Protein AF-A0A828P188-F1 (afdb_monomer)

Sequence (360 aa):
MAKVKVKTLIGSVVTVAFFLTVIVAFLFYAFPENVASATGFGPYDGQRILTFCAILVATLFLLGWLTEKAFDLAGKSGLYFQWGQKKAESITPVTNTSPGEDDDEPVFSEDAVSEHLRFRYGRRWQRKVRLLLVMGDPDVVRKAAPGLCHDLWQEGDGYVLIYGGDAQSLPDEIFLSKLKRLRSGQPVDGIIQVMSISALPTDGERDALLRYRQKADHQLGWQAPVWLWLTDNATGARQDAKAAATGVIFGPEGTVKGADEAFSTLALHLQKAGMAQILNEPADFGLLQLSLRLRQELKASLAVLLSGLMQGTAAWRLRGVMFSPELIVAGAVPNTCPDTPAWKAVIDDCDAVSGRNPGF

pLDDT: mean 77.03, std 16.51, range [30.08, 95.5]

Solvent-accessible surface area (backbone atoms only — not comparable to full-atom values): 20180 Å² total; per-residue (Å²): 135,84,81,79,75,78,76,64,63,63,63,57,53,54,49,52,52,50,52,52,52,51,52,52,52,46,48,59,68,76,37,47,68,62,52,22,70,76,69,71,50,70,86,70,56,72,70,54,54,52,52,54,52,51,52,53,51,53,52,53,52,53,51,53,54,51,51,50,56,52,46,56,58,51,51,56,61,56,55,53,52,58,53,54,48,54,57,56,66,70,68,66,90,77,86,85,77,89,88,80,89,75,84,72,71,83,72,87,56,48,63,62,54,50,48,54,41,34,70,75,61,31,93,63,23,82,81,62,42,42,37,31,36,38,26,18,51,66,78,54,35,32,25,76,37,58,59,32,80,70,57,36,35,20,40,46,95,53,33,31,43,32,55,64,47,47,50,85,44,78,67,57,64,68,60,53,53,39,42,38,70,68,30,93,81,63,54,43,47,30,32,37,43,37,42,40,69,92,63,66,74,51,75,69,52,46,52,48,31,35,52,30,47,46,51,39,27,59,75,67,59,38,40,43,37,30,32,39,36,32,36,33,89,86,31,87,35,75,82,51,86,83,48,77,54,48,59,46,77,41,57,100,76,51,41,68,67,57,50,55,54,48,44,55,51,43,24,54,50,28,38,55,53,19,56,59,39,34,76,78,40,73,84,42,48,27,45,35,53,52,18,51,34,41,73,46,70,48,37,56,54,48,51,54,52,46,47,60,44,59,43,74,97,60,39,48,53,52,35,32,43,37,51,41,46,58,48,84,69,85,83,70,63,84,47,45,45,77,86,41,46,52,53,50,55,54,50,59,53,44,76,77,46,80,52,43,68,70,85,126

Radius of gyration: 30.2 Å; Cα contacts (8 Å, |Δi|>4): 459; chains: 1; bounding box: 63×47×95 Å

Structure (mmCIF, N/CA/C/O backbone):
data_AF-A0A828P188-F1
#
_entry.id   AF-A0A828P188-F1
#
loop_
_atom_site.group_PDB
_atom_site.id
_atom_site.type_symbol
_atom_site.label_atom_id
_atom_site.label_alt_id
_atom_site.label_comp_id
_atom_site.label_asym_id
_atom_site.label_entity_id
_atom_site.label_seq_id
_atom_site.pdbx_PDB_ins_code
_atom_site.Cartn_x
_atom_site.Cartn_y
_atom_site.Cartn_z
_atom_site.occupancy
_atom_site.B_iso_or_equiv
_atom_site.auth_seq_id
_atom_site.auth_comp_id
_atom_site.auth_asym_id
_atom_site.auth_atom_id
_atom_site.pdbx_PDB_model_num
ATOM 1 N N . MET A 1 1 ? 43.460 -16.392 -23.182 1.00 35.91 1 MET A N 1
ATOM 2 C CA . MET A 1 1 ? 42.158 -15.787 -23.546 1.00 35.91 1 MET A CA 1
ATOM 3 C C . MET A 1 1 ? 42.024 -15.777 -25.064 1.00 35.91 1 MET A C 1
ATOM 5 O O . MET A 1 1 ? 42.672 -14.971 -25.721 1.00 35.91 1 MET A O 1
ATOM 9 N N . ALA A 1 2 ? 41.264 -16.711 -25.636 1.00 33.88 2 ALA A N 1
ATOM 10 C CA . ALA A 1 2 ? 41.019 -16.744 -27.075 1.00 33.88 2 ALA A CA 1
ATOM 11 C C . ALA A 1 2 ? 39.943 -15.705 -27.425 1.00 33.88 2 ALA A C 1
ATOM 13 O O . ALA A 1 2 ? 38.805 -15.816 -26.976 1.00 33.88 2 ALA A O 1
ATOM 14 N N . LYS A 1 3 ? 40.307 -14.676 -28.202 1.00 33.22 3 LYS A N 1
ATOM 15 C CA . LYS A 1 3 ? 39.347 -13.738 -28.801 1.00 33.22 3 LYS A CA 1
ATOM 16 C C . LYS A 1 3 ? 38.429 -14.529 -29.732 1.00 33.22 3 LYS A C 1
ATOM 18 O O . LYS A 1 3 ? 38.836 -14.892 -30.836 1.00 33.22 3 LYS A O 1
ATOM 23 N N . VAL A 1 4 ? 37.199 -14.787 -29.296 1.00 37.88 4 VAL A N 1
ATOM 24 C CA . VAL A 1 4 ? 36.138 -15.293 -30.169 1.00 37.88 4 VAL A CA 1
ATOM 25 C C . VAL A 1 4 ? 35.856 -14.199 -31.198 1.00 37.88 4 VAL A C 1
ATOM 27 O O . VAL A 1 4 ? 35.226 -13.186 -30.901 1.00 37.88 4 VAL A O 1
ATOM 30 N N . LYS A 1 5 ? 36.393 -14.365 -32.412 1.00 38.78 5 LYS A N 1
ATOM 31 C CA . LYS A 1 5 ? 36.005 -13.562 -33.574 1.00 38.78 5 LYS A CA 1
ATOM 32 C C . LYS A 1 5 ? 34.548 -13.893 -33.872 1.00 38.78 5 LYS A C 1
ATOM 34 O O . LYS A 1 5 ? 34.263 -14.934 -34.460 1.00 38.78 5 LYS A O 1
ATOM 39 N N . VAL A 1 6 ? 33.640 -13.008 -33.473 1.00 46.94 6 VAL A N 1
ATOM 40 C CA . VAL A 1 6 ? 32.266 -13.009 -33.974 1.00 46.94 6 VAL A CA 1
ATOM 41 C C . VAL A 1 6 ? 32.371 -12.799 -35.483 1.00 46.94 6 VAL A C 1
ATOM 43 O O . VAL A 1 6 ? 32.689 -11.706 -35.948 1.00 46.94 6 VAL A O 1
ATOM 46 N N . LYS A 1 7 ? 32.224 -13.881 -36.256 1.00 45.88 7 LYS A N 1
ATOM 47 C CA . LYS A 1 7 ? 32.113 -13.796 -37.712 1.00 45.88 7 LYS A CA 1
ATOM 48 C C . LYS A 1 7 ? 30.839 -13.012 -37.990 1.00 45.88 7 LYS A C 1
ATOM 50 O O . LYS A 1 7 ? 29.742 -13.488 -37.716 1.00 45.88 7 LYS A O 1
ATOM 55 N N . THR A 1 8 ? 31.002 -11.790 -38.471 1.00 53.31 8 THR A N 1
ATOM 56 C CA . THR A 1 8 ? 29.906 -10.903 -38.829 1.00 53.31 8 THR A CA 1
ATOM 57 C C . THR A 1 8 ? 29.079 -11.557 -39.936 1.00 53.31 8 THR A C 1
ATOM 59 O O . THR A 1 8 ? 29.513 -11.684 -41.080 1.00 53.31 8 THR A O 1
ATOM 62 N N . LEU A 1 9 ? 27.861 -11.973 -39.578 1.00 56.75 9 LEU A N 1
ATOM 63 C CA . LEU A 1 9 ? 26.832 -12.515 -40.479 1.00 56.75 9 LEU A CA 1
ATOM 64 C C . LEU A 1 9 ? 26.507 -11.554 -41.644 1.00 56.75 9 LEU A C 1
ATOM 66 O O . LEU A 1 9 ? 26.028 -11.979 -42.692 1.00 56.75 9 LEU A O 1
ATOM 70 N N . ILE A 1 10 ? 26.877 -10.279 -41.484 1.00 56.38 10 ILE A N 1
ATOM 71 C CA . ILE A 1 10 ? 26.826 -9.193 -42.469 1.00 56.38 10 ILE A CA 1
ATOM 72 C C . ILE A 1 10 ? 27.459 -9.602 -43.806 1.00 56.38 10 ILE A C 1
ATOM 74 O O . ILE A 1 10 ? 26.859 -9.388 -44.855 1.00 56.38 10 ILE A O 1
ATOM 78 N N . GLY A 1 11 ? 28.632 -10.247 -43.794 1.00 59.22 11 GLY A N 1
ATOM 79 C CA . GLY A 1 11 ? 29.319 -10.619 -45.037 1.00 59.22 11 GLY A CA 1
ATOM 80 C C . GLY A 1 11 ? 28.553 -11.662 -45.855 1.00 59.22 11 GLY A C 1
ATOM 81 O O . GLY A 1 11 ? 28.520 -11.581 -47.082 1.00 59.22 11 GLY A O 1
ATOM 82 N N . SER A 1 12 ? 27.894 -12.606 -45.173 1.00 64.25 12 SER A N 1
ATOM 83 C CA . SER A 1 12 ? 27.130 -13.687 -45.806 1.00 64.25 12 SER A CA 1
ATOM 84 C C . SER A 1 12 ? 25.780 -13.209 -46.338 1.00 64.25 12 SER A C 1
ATOM 86 O O . SER A 1 12 ? 25.355 -13.640 -47.405 1.00 64.25 12 SER A O 1
ATOM 88 N N . VAL A 1 13 ? 25.100 -12.312 -45.619 1.00 67.19 13 VAL A N 1
ATOM 89 C CA . VAL A 1 13 ? 23.803 -11.769 -46.056 1.00 67.19 13 VAL A CA 1
ATOM 90 C C . VAL A 1 13 ? 23.984 -10.838 -47.256 1.00 67.19 13 VAL A C 1
ATOM 92 O O . VAL A 1 13 ? 23.222 -10.928 -48.216 1.00 67.19 13 VAL A O 1
ATOM 95 N N . VAL A 1 14 ? 25.034 -10.009 -47.256 1.00 67.50 14 VAL A N 1
ATOM 96 C CA . VAL A 1 14 ? 25.346 -9.113 -48.383 1.00 67.50 14 VAL A CA 1
ATOM 97 C C . VAL A 1 14 ? 25.732 -9.900 -49.639 1.00 67.50 14 VAL A C 1
ATOM 99 O O . VAL A 1 14 ? 25.291 -9.548 -50.730 1.00 67.50 14 VAL A O 1
ATOM 102 N N . THR A 1 15 ? 26.491 -10.995 -49.508 1.00 69.62 15 THR A N 1
ATOM 103 C CA . THR A 1 15 ? 26.826 -11.848 -50.664 1.00 69.62 15 THR A CA 1
ATOM 104 C C . THR A 1 15 ? 25.599 -12.558 -51.222 1.00 69.62 15 THR A C 1
ATOM 106 O O . THR A 1 15 ? 25.387 -12.509 -52.430 1.00 69.62 15 THR A O 1
ATOM 109 N N . VAL A 1 16 ? 24.748 -13.156 -50.381 1.00 73.75 16 VAL A N 1
ATOM 110 C CA . VAL A 1 16 ? 23.519 -13.822 -50.854 1.00 73.75 16 VAL A CA 1
ATOM 111 C C . VAL A 1 16 ? 22.569 -12.826 -51.524 1.00 73.75 16 VAL A C 1
ATOM 113 O O . VAL A 1 16 ? 22.058 -13.116 -52.603 1.00 73.75 16 VAL A O 1
ATOM 116 N N . ALA A 1 17 ? 22.384 -11.635 -50.947 1.00 69.44 17 ALA A N 1
ATOM 117 C CA . ALA A 1 17 ? 21.569 -10.581 -51.548 1.00 69.44 17 ALA A CA 1
ATOM 118 C C . ALA A 1 17 ? 22.116 -10.130 -52.912 1.00 69.44 17 ALA A C 1
ATOM 120 O O . ALA A 1 17 ? 21.342 -9.961 -53.851 1.00 69.44 17 ALA A O 1
ATOM 121 N N . PHE A 1 18 ? 23.440 -9.990 -53.044 1.00 75.12 18 PHE A N 1
ATOM 122 C CA . PHE A 1 18 ? 24.095 -9.640 -54.306 1.00 75.12 18 PHE A CA 1
ATOM 123 C C . PHE A 1 18 ? 23.929 -10.729 -55.376 1.00 75.12 18 PHE A C 1
ATOM 125 O O . PHE A 1 18 ? 23.606 -10.431 -56.521 1.00 75.12 18 PHE A O 1
ATOM 132 N N . PHE A 1 19 ? 24.094 -12.005 -55.023 1.00 74.88 19 PHE A N 1
ATOM 133 C CA . PHE A 1 19 ? 23.877 -13.086 -55.986 1.00 74.88 19 PHE A CA 1
ATOM 134 C C . PHE A 1 19 ? 22.408 -13.188 -56.408 1.00 74.88 19 PHE A C 1
ATOM 136 O O . PHE A 1 19 ? 22.129 -13.389 -57.586 1.00 74.88 19 PHE A O 1
ATOM 143 N N . LEU A 1 20 ? 21.464 -12.987 -55.485 1.00 75.38 20 LEU A N 1
ATOM 144 C CA . LEU A 1 20 ? 20.034 -13.035 -55.788 1.00 75.38 20 LEU A CA 1
ATOM 145 C C . LEU A 1 20 ? 19.622 -11.882 -56.718 1.00 75.38 20 LEU A C 1
ATOM 147 O O . LEU A 1 20 ? 18.888 -12.106 -57.678 1.00 75.38 20 LEU A O 1
ATOM 151 N N . THR A 1 21 ? 20.152 -10.671 -56.516 1.00 73.00 21 THR A N 1
ATOM 152 C CA . THR A 1 21 ? 19.882 -9.530 -57.407 1.00 73.00 21 THR A CA 1
ATOM 153 C C . THR A 1 21 ? 20.490 -9.724 -58.794 1.00 73.00 21 THR A C 1
ATOM 155 O O . THR A 1 21 ? 19.826 -9.411 -59.781 1.00 73.00 21 THR A O 1
ATOM 158 N N . VAL A 1 22 ? 21.697 -10.293 -58.890 1.00 75.25 22 VAL A N 1
ATOM 159 C CA . VAL A 1 22 ? 22.339 -10.630 -60.172 1.00 75.25 22 VAL A CA 1
ATOM 160 C C . VAL A 1 22 ? 21.560 -11.717 -60.913 1.00 75.25 22 VAL A C 1
ATOM 162 O O . VAL A 1 22 ? 21.339 -11.582 -62.113 1.00 75.25 22 VAL A O 1
ATOM 165 N N . ILE A 1 23 ? 21.087 -12.756 -60.219 1.00 76.81 23 ILE A N 1
ATOM 166 C CA . ILE A 1 23 ? 20.276 -13.827 -60.820 1.00 76.81 23 ILE A CA 1
ATOM 167 C C . ILE A 1 23 ? 18.946 -13.273 -61.339 1.00 76.81 23 ILE A C 1
ATOM 169 O O . ILE A 1 23 ? 18.557 -13.572 -62.465 1.00 76.81 23 ILE A O 1
ATOM 173 N N . VAL A 1 24 ? 18.266 -12.431 -60.556 1.00 71.81 24 VAL A N 1
ATOM 174 C CA . VAL A 1 24 ? 17.003 -11.805 -60.974 1.00 71.81 24 VAL A CA 1
ATOM 175 C C . VAL A 1 24 ? 17.230 -10.879 -62.171 1.00 71.81 24 VAL A C 1
ATOM 177 O O . VAL A 1 24 ? 16.530 -11.005 -63.172 1.00 71.81 24 VAL A O 1
ATOM 180 N N . ALA A 1 25 ? 18.245 -10.011 -62.131 1.00 68.38 25 ALA A N 1
ATOM 181 C CA . ALA A 1 25 ? 18.588 -9.138 -63.255 1.00 68.38 25 ALA A CA 1
ATOM 182 C C . ALA A 1 25 ? 18.953 -9.933 -64.523 1.00 68.38 25 ALA A C 1
ATOM 184 O O . ALA A 1 25 ? 18.529 -9.574 -65.620 1.00 68.38 25 ALA A O 1
ATOM 185 N N . PHE A 1 26 ? 19.686 -11.040 -64.374 1.00 74.06 26 PHE A N 1
ATOM 186 C CA . PHE A 1 26 ? 20.049 -11.927 -65.477 1.00 74.06 26 PHE A CA 1
ATOM 187 C C . PHE A 1 26 ? 18.827 -12.623 -66.089 1.00 74.06 26 PHE A C 1
ATOM 189 O O . PHE A 1 26 ? 18.719 -12.680 -67.309 1.00 74.06 26 PHE A O 1
ATOM 196 N N . LEU A 1 27 ? 17.877 -13.095 -65.276 1.00 69.38 27 LEU A N 1
ATOM 197 C CA . LEU A 1 27 ? 16.639 -13.711 -65.769 1.00 69.38 27 LEU A CA 1
ATOM 198 C C . LEU A 1 27 ? 15.770 -12.719 -66.554 1.00 69.38 27 LEU A C 1
ATOM 200 O O . LEU A 1 27 ? 15.251 -13.073 -67.612 1.00 69.38 27 LEU A O 1
ATOM 204 N N . PHE A 1 28 ? 15.666 -11.471 -66.084 1.00 66.69 28 PHE A N 1
ATOM 205 C CA . PHE A 1 28 ? 14.946 -10.410 -66.798 1.00 66.69 28 PHE A CA 1
ATOM 206 C C . PHE A 1 28 ? 15.647 -9.968 -68.093 1.00 66.69 28 PHE A C 1
ATOM 208 O O . PHE A 1 28 ? 14.966 -9.566 -69.033 1.00 66.69 28 PHE A O 1
ATOM 215 N N . TYR A 1 29 ? 16.980 -10.054 -68.165 1.00 68.06 29 TYR A N 1
ATOM 216 C CA . TYR A 1 29 ? 17.750 -9.691 -69.360 1.00 68.06 29 TYR A CA 1
ATOM 217 C C . TYR A 1 29 ? 17.814 -10.816 -70.407 1.00 68.06 29 TYR A C 1
ATOM 219 O O . TYR A 1 29 ? 17.673 -10.555 -71.598 1.00 68.06 29 TYR A O 1
ATOM 227 N N . ALA A 1 30 ? 18.021 -12.066 -69.982 1.00 68.12 30 ALA A N 1
ATOM 228 C CA . ALA A 1 30 ? 18.254 -13.199 -70.879 1.00 68.12 30 ALA A CA 1
ATOM 229 C C . ALA A 1 30 ? 16.964 -13.862 -71.398 1.00 68.12 30 ALA A C 1
ATOM 231 O O . ALA A 1 30 ? 16.987 -14.450 -72.477 1.00 68.12 30 ALA A O 1
ATOM 232 N N . PHE A 1 31 ? 15.847 -13.780 -70.659 1.00 64.94 31 PHE A N 1
ATOM 233 C CA . PHE A 1 31 ? 14.592 -14.464 -71.014 1.00 64.94 31 PHE A CA 1
ATOM 234 C C . PHE A 1 31 ? 13.336 -13.591 -70.813 1.00 64.94 31 PHE A C 1
ATOM 236 O O . PHE A 1 31 ? 12.430 -13.977 -70.069 1.00 64.94 31 PHE A O 1
ATOM 243 N N . PRO A 1 32 ? 13.226 -12.430 -71.486 1.00 63.19 32 PRO A N 1
ATOM 244 C CA . PRO A 1 32 ? 12.136 -11.477 -71.255 1.00 63.19 32 PRO A CA 1
ATOM 245 C C . PRO A 1 32 ? 10.734 -12.062 -71.519 1.00 63.19 32 PRO A C 1
ATOM 247 O O . PRO A 1 32 ? 9.798 -11.768 -70.778 1.00 63.19 32 PRO A O 1
ATOM 250 N N . GLU A 1 33 ? 10.581 -12.937 -72.516 1.00 62.81 33 GLU A N 1
ATOM 251 C CA . GLU A 1 33 ? 9.280 -13.520 -72.891 1.00 62.81 33 GLU A CA 1
ATOM 252 C C . GLU A 1 33 ? 8.785 -14.587 -71.896 1.00 62.81 33 GLU A C 1
ATOM 254 O O . GLU A 1 33 ? 7.601 -14.624 -71.552 1.00 62.81 33 GLU A O 1
ATOM 259 N N . ASN A 1 34 ? 9.693 -15.405 -71.349 1.00 62.25 34 ASN A N 1
ATOM 260 C CA . ASN A 1 34 ? 9.342 -16.425 -70.355 1.00 62.25 34 ASN A CA 1
ATOM 261 C C . ASN A 1 34 ? 8.923 -15.791 -69.025 1.00 62.25 34 ASN A C 1
ATOM 263 O O . ASN A 1 34 ? 7.947 -16.227 -68.415 1.00 62.25 34 ASN A O 1
ATOM 267 N N . VAL A 1 35 ? 9.615 -14.734 -68.588 1.00 61.81 35 VAL A N 1
ATOM 268 C CA . VAL A 1 35 ? 9.284 -14.039 -67.334 1.00 61.81 35 VAL A CA 1
ATOM 269 C C . VAL A 1 35 ? 7.956 -13.283 -67.462 1.00 61.81 35 VAL A C 1
ATOM 271 O O . VAL A 1 35 ? 7.149 -13.308 -66.528 1.00 61.81 35 VAL A O 1
ATOM 274 N N . ALA A 1 36 ? 7.679 -12.703 -68.635 1.00 59.00 36 ALA A N 1
ATOM 275 C CA . ALA A 1 36 ? 6.398 -12.067 -68.932 1.00 59.00 36 ALA A CA 1
ATOM 276 C C . ALA A 1 36 ? 5.226 -13.062 -68.908 1.00 59.00 36 ALA A C 1
ATOM 278 O O . ALA A 1 36 ? 4.172 -12.754 -68.350 1.00 59.00 36 ALA A O 1
ATOM 279 N N . SER A 1 37 ? 5.421 -14.279 -69.431 1.00 61.72 37 SER A N 1
ATOM 280 C CA . SER A 1 37 ? 4.391 -15.329 -69.410 1.00 61.72 37 SER A CA 1
ATOM 281 C C . SER A 1 37 ? 4.128 -15.910 -68.012 1.00 61.72 37 SER A C 1
ATOM 283 O O . SER A 1 37 ? 2.986 -16.213 -67.679 1.00 61.72 37 SER A O 1
ATOM 285 N N . ALA A 1 38 ? 5.164 -16.029 -67.173 1.00 60.47 38 ALA A N 1
ATOM 286 C CA . ALA A 1 38 ? 5.060 -16.644 -65.849 1.00 60.47 38 ALA A CA 1
ATOM 287 C C . ALA A 1 38 ? 4.558 -15.680 -64.762 1.00 60.47 38 ALA A C 1
ATOM 289 O O . ALA A 1 38 ? 3.936 -16.115 -63.795 1.00 60.47 38 ALA A O 1
ATOM 290 N N . THR A 1 39 ? 4.838 -14.379 -64.892 1.00 59.78 39 THR A N 1
ATOM 291 C CA . THR A 1 39 ? 4.497 -13.375 -63.866 1.00 59.78 39 THR A CA 1
ATOM 292 C C . THR A 1 39 ? 3.402 -12.398 -64.299 1.00 59.78 39 THR A C 1
ATOM 294 O O . THR A 1 39 ? 2.884 -11.666 -63.461 1.00 59.78 39 THR A O 1
ATOM 297 N N . GLY A 1 40 ? 3.015 -12.392 -65.582 1.00 58.19 40 GLY A N 1
ATOM 298 C CA . GLY A 1 40 ? 1.979 -11.509 -66.132 1.00 58.19 40 GLY A CA 1
ATOM 299 C C . GLY A 1 40 ? 2.422 -10.055 -66.325 1.00 58.19 40 GLY A C 1
ATOM 300 O O . GLY A 1 40 ? 1.616 -9.209 -66.712 1.00 58.19 40 GLY A O 1
ATOM 301 N N . PHE A 1 41 ? 3.694 -9.747 -66.071 1.00 54.62 41 PHE A N 1
ATOM 302 C CA . PHE A 1 41 ? 4.245 -8.407 -66.223 1.00 54.62 41 PHE A CA 1
ATOM 303 C C . PHE A 1 41 ? 4.998 -8.284 -67.555 1.00 54.62 41 PHE A C 1
ATOM 305 O O . PHE A 1 41 ? 5.964 -9.001 -67.800 1.00 54.62 41 PHE A O 1
ATOM 312 N N . GLY A 1 42 ? 4.511 -7.396 -68.430 1.00 57.12 42 GLY A N 1
ATOM 313 C CA . GLY A 1 42 ? 4.977 -7.220 -69.812 1.00 57.12 42 GLY A CA 1
ATOM 314 C C . GLY A 1 42 ? 6.439 -6.761 -69.970 1.00 57.12 42 GLY A C 1
ATOM 315 O O . GLY A 1 42 ? 7.116 -6.490 -68.978 1.00 57.12 42 GLY A O 1
ATOM 316 N N . PRO A 1 43 ? 6.939 -6.662 -71.218 1.00 54.78 43 PRO A N 1
ATOM 317 C CA . PRO A 1 43 ? 8.347 -6.391 -71.501 1.00 54.78 43 PRO A CA 1
ATOM 318 C C . PRO A 1 43 ? 8.776 -5.046 -70.900 1.00 54.78 43 PRO A C 1
ATOM 320 O O . PRO A 1 43 ? 8.256 -3.987 -71.251 1.00 54.78 43 PRO A O 1
ATOM 323 N N . TYR A 1 44 ? 9.705 -5.103 -69.948 1.00 61.84 44 TYR A N 1
ATOM 324 C CA . TYR A 1 44 ? 10.194 -3.936 -69.224 1.00 61.84 44 TYR A CA 1
ATOM 325 C C . TYR A 1 44 ? 11.335 -3.254 -69.983 1.00 61.84 44 TYR A C 1
ATOM 327 O O . TYR A 1 44 ? 12.325 -3.894 -70.329 1.00 61.84 44 TYR A O 1
ATOM 335 N N . ASP A 1 45 ? 11.240 -1.933 -70.157 1.00 66.19 45 ASP A N 1
ATOM 336 C CA . ASP A 1 45 ? 12.375 -1.094 -70.556 1.00 66.19 45 ASP A CA 1
ATOM 337 C C . ASP A 1 45 ? 13.542 -1.255 -69.569 1.00 66.19 45 ASP A C 1
ATOM 339 O O . ASP A 1 45 ? 13.329 -1.333 -68.353 1.00 66.19 45 ASP A O 1
ATOM 343 N N . GLY A 1 46 ? 14.785 -1.226 -70.065 1.00 65.75 46 GLY A N 1
ATOM 344 C CA . GLY A 1 46 ? 15.994 -1.438 -69.251 1.00 65.75 46 GLY A CA 1
ATOM 345 C C . GLY A 1 46 ? 16.087 -0.532 -68.012 1.00 65.75 46 GLY A C 1
ATOM 346 O O . GLY A 1 46 ? 16.586 -0.943 -66.965 1.00 65.75 46 GLY A O 1
ATOM 347 N N . GLN A 1 47 ? 15.512 0.672 -68.079 1.00 70.19 47 GLN A N 1
ATOM 348 C CA . GLN A 1 47 ? 15.438 1.602 -66.950 1.00 70.19 47 GLN A CA 1
ATOM 349 C C . GLN A 1 47 ? 14.506 1.118 -65.823 1.00 70.19 47 GLN A C 1
ATOM 351 O O . GLN A 1 47 ? 14.801 1.334 -64.649 1.00 70.19 47 GLN A O 1
ATOM 356 N N . ARG A 1 48 ? 13.406 0.422 -66.141 1.00 67.81 48 ARG A N 1
ATOM 357 C CA . ARG A 1 48 ? 12.482 -0.120 -65.130 1.00 67.81 48 ARG A CA 1
ATOM 358 C C . ARG A 1 48 ? 13.090 -1.317 -64.403 1.00 67.81 48 ARG A C 1
ATOM 360 O O . ARG A 1 48 ? 12.941 -1.415 -63.186 1.00 67.81 48 ARG A O 1
ATOM 367 N N . ILE A 1 49 ? 13.849 -2.157 -65.107 1.00 71.69 49 ILE A N 1
ATOM 368 C CA . ILE A 1 49 ? 14.590 -3.280 -64.506 1.00 71.69 49 ILE A CA 1
ATOM 369 C C . ILE A 1 49 ? 15.560 -2.757 -63.436 1.00 71.69 49 ILE A C 1
ATOM 371 O O . ILE A 1 49 ? 15.565 -3.253 -62.309 1.00 71.69 49 ILE A O 1
ATOM 375 N N . LEU A 1 50 ? 16.295 -1.679 -63.737 1.00 69.12 50 LEU A N 1
ATOM 376 C CA . LEU A 1 50 ? 17.189 -1.036 -62.769 1.00 69.12 50 LEU A CA 1
ATOM 377 C C . LEU A 1 50 ? 16.447 -0.514 -61.530 1.00 69.12 50 LEU A C 1
ATOM 379 O O . LEU A 1 50 ? 16.934 -0.692 -60.413 1.00 69.12 50 LEU A O 1
ATOM 383 N N . THR A 1 51 ? 15.255 0.075 -61.690 1.00 75.19 51 THR A N 1
ATOM 384 C CA . THR A 1 51 ? 14.464 0.548 -60.538 1.00 75.19 51 THR A CA 1
ATOM 385 C C . THR A 1 51 ? 13.972 -0.593 -59.647 1.00 75.19 51 THR A C 1
ATOM 387 O O . THR A 1 51 ? 14.059 -0.484 -58.424 1.00 75.19 51 THR A O 1
ATOM 390 N N . PHE A 1 52 ? 13.530 -1.715 -60.226 1.00 74.38 52 PHE A N 1
ATOM 391 C CA . PHE A 1 52 ? 13.121 -2.885 -59.446 1.00 74.38 52 PHE A CA 1
ATOM 392 C C . PHE A 1 52 ? 14.301 -3.509 -58.700 1.00 74.38 52 PHE A C 1
ATOM 394 O O . PHE A 1 52 ? 14.175 -3.814 -57.514 1.00 74.38 52 PHE A O 1
ATOM 401 N N . CYS A 1 53 ? 15.466 -3.622 -59.344 1.00 72.62 53 CYS A N 1
ATOM 402 C CA . CYS A 1 53 ? 16.684 -4.081 -58.681 1.00 72.62 53 CYS A CA 1
ATOM 403 C C . CYS A 1 53 ? 17.083 -3.162 -57.516 1.00 72.62 53 CYS A C 1
ATOM 405 O O . CYS A 1 53 ? 17.415 -3.659 -56.441 1.00 72.62 53 CYS A O 1
ATOM 407 N N . ALA A 1 54 ? 16.999 -1.839 -57.682 1.00 76.38 54 ALA A N 1
ATOM 408 C CA . ALA A 1 54 ? 17.318 -0.887 -56.618 1.00 76.38 54 ALA A CA 1
ATOM 409 C C . ALA A 1 54 ? 16.362 -1.002 -55.414 1.00 76.38 54 ALA A C 1
ATOM 411 O O . ALA A 1 54 ? 16.814 -1.014 -54.267 1.00 76.38 54 ALA A O 1
ATOM 412 N N . ILE A 1 55 ? 15.054 -1.151 -55.656 1.00 79.94 55 ILE A N 1
ATOM 413 C CA . ILE A 1 55 ? 14.048 -1.340 -54.595 1.00 79.94 55 ILE A CA 1
ATOM 414 C C . ILE A 1 55 ? 14.257 -2.682 -53.874 1.00 79.94 55 ILE A C 1
ATOM 416 O O . ILE A 1 55 ? 14.160 -2.753 -52.646 1.00 79.94 55 ILE A O 1
ATOM 420 N N . LEU A 1 56 ? 14.591 -3.745 -54.608 1.00 77.56 56 LEU A N 1
ATOM 421 C CA . LEU A 1 56 ? 14.861 -5.064 -54.032 1.00 77.56 56 LEU A CA 1
ATOM 422 C C . LEU A 1 56 ? 16.115 -5.035 -53.140 1.00 77.56 56 LEU A C 1
ATOM 424 O O . LEU A 1 56 ? 16.098 -5.548 -52.024 1.00 77.56 56 LEU A O 1
ATOM 428 N N . VAL A 1 57 ? 17.178 -4.347 -53.567 1.00 77.75 57 VAL A N 1
ATOM 429 C CA . VAL A 1 57 ? 18.373 -4.135 -52.732 1.00 77.75 57 VAL A CA 1
ATOM 430 C C . VAL A 1 57 ? 18.024 -3.345 -51.466 1.00 77.75 57 VAL A C 1
ATOM 432 O O . VAL A 1 57 ? 18.400 -3.756 -50.369 1.00 77.75 57 VAL A O 1
ATOM 435 N N . ALA A 1 58 ? 17.269 -2.249 -51.588 1.00 78.75 58 ALA A N 1
ATOM 436 C CA . ALA A 1 58 ? 16.882 -1.423 -50.443 1.00 78.75 58 ALA A CA 1
ATOM 437 C C . ALA A 1 58 ? 16.022 -2.193 -49.422 1.00 78.75 58 ALA A C 1
ATOM 439 O O . ALA A 1 58 ? 16.239 -2.079 -48.214 1.00 78.75 58 ALA A O 1
ATOM 440 N N . THR A 1 59 ? 15.078 -3.013 -49.892 1.00 80.12 59 THR A N 1
ATOM 441 C CA . THR A 1 59 ? 14.226 -3.843 -49.023 1.00 80.12 59 THR A CA 1
ATOM 442 C C . THR A 1 59 ? 15.015 -4.938 -48.306 1.00 80.12 59 THR A C 1
ATOM 444 O O . THR A 1 59 ? 14.807 -5.136 -47.109 1.00 80.12 59 THR A O 1
ATOM 447 N N . LEU A 1 60 ? 15.972 -5.594 -48.974 1.00 76.62 60 LEU A N 1
ATOM 448 C CA . LEU A 1 60 ? 16.855 -6.576 -48.331 1.00 76.62 60 LEU A CA 1
ATOM 449 C C . LEU A 1 60 ? 17.778 -5.938 -47.283 1.00 76.62 60 LEU A C 1
ATOM 451 O O . LEU A 1 60 ? 17.961 -6.509 -46.208 1.00 76.62 60 LEU A O 1
ATOM 455 N N . PHE A 1 61 ? 18.310 -4.741 -47.552 1.00 78.38 61 PHE A N 1
ATOM 456 C CA . PHE A 1 61 ? 19.093 -3.988 -46.566 1.00 78.38 61 PHE A CA 1
ATOM 457 C C . PHE A 1 61 ? 18.260 -3.613 -45.336 1.00 78.38 61 PHE A C 1
ATOM 459 O O . PHE A 1 61 ? 18.713 -3.810 -44.208 1.00 78.38 61 PHE A O 1
ATOM 466 N N . LEU A 1 62 ? 17.029 -3.127 -45.537 1.00 79.19 62 LEU A N 1
ATOM 467 C CA . LEU A 1 62 ? 16.103 -2.826 -44.441 1.00 79.19 62 LEU A CA 1
ATOM 468 C C . LEU A 1 62 ? 15.774 -4.072 -43.616 1.00 79.19 62 LEU A C 1
ATOM 470 O O . LEU A 1 62 ? 15.769 -3.999 -42.388 1.00 79.19 62 LEU A O 1
ATOM 474 N N . LEU A 1 63 ? 15.536 -5.214 -44.267 1.00 79.69 63 LEU A N 1
ATOM 475 C CA . LEU A 1 63 ? 15.229 -6.468 -43.582 1.00 79.69 63 LEU A CA 1
ATOM 476 C C . LEU A 1 63 ? 16.430 -6.972 -42.768 1.00 79.69 63 LEU A C 1
ATOM 478 O O . LEU A 1 63 ? 16.266 -7.340 -41.606 1.00 79.69 63 LEU A O 1
ATOM 482 N N . GLY A 1 64 ? 17.640 -6.909 -43.335 1.00 75.62 64 GLY A N 1
ATOM 483 C CA . GLY A 1 64 ? 18.884 -7.226 -42.630 1.00 75.62 64 GLY A CA 1
ATOM 484 C C . GLY A 1 64 ? 19.083 -6.347 -41.393 1.00 75.62 64 GLY A C 1
ATOM 485 O O . GLY A 1 64 ? 19.286 -6.862 -40.292 1.00 75.62 64 GLY A O 1
ATOM 486 N N . TRP A 1 65 ? 18.903 -5.033 -41.539 1.00 79.50 65 TRP A N 1
ATOM 487 C CA . TRP A 1 65 ? 18.989 -4.086 -40.426 1.00 79.50 65 TRP A CA 1
ATOM 488 C C . TRP A 1 65 ? 17.949 -4.360 -39.325 1.00 79.50 65 TRP A C 1
ATOM 490 O O . TRP A 1 65 ? 18.258 -4.283 -38.133 1.00 79.50 65 TRP A O 1
ATOM 500 N N . LEU A 1 66 ? 16.724 -4.749 -39.701 1.00 74.81 66 LEU A N 1
ATOM 501 C CA . LEU A 1 66 ? 15.669 -5.115 -38.751 1.00 74.81 66 LEU A CA 1
ATOM 502 C C . LEU A 1 66 ? 16.005 -6.393 -37.974 1.00 74.81 66 LEU A C 1
ATOM 504 O O . LEU A 1 66 ? 15.768 -6.457 -36.766 1.00 74.81 66 LEU A O 1
ATOM 508 N N . THR A 1 67 ? 16.570 -7.399 -38.650 1.00 74.44 67 THR A N 1
ATOM 509 C CA . THR A 1 67 ? 16.993 -8.644 -37.993 1.00 74.44 67 THR A CA 1
ATOM 510 C C . THR A 1 67 ? 18.129 -8.404 -37.002 1.00 74.44 67 THR A C 1
ATOM 512 O O . THR A 1 67 ? 18.061 -8.899 -35.881 1.00 74.44 67 THR A O 1
ATOM 515 N N . GLU A 1 68 ? 19.112 -7.569 -37.345 1.00 68.88 68 GLU A N 1
ATOM 516 C CA . GLU A 1 68 ? 20.208 -7.197 -36.443 1.00 68.88 68 GLU A CA 1
ATOM 517 C C . GLU A 1 68 ? 19.686 -6.470 -35.195 1.00 68.88 68 GLU A C 1
ATOM 519 O O . GLU A 1 68 ? 20.017 -6.844 -34.071 1.00 68.88 68 GLU A O 1
ATOM 524 N N . LYS A 1 69 ? 18.753 -5.520 -35.358 1.00 72.25 69 LYS A N 1
ATOM 525 C CA . LYS A 1 69 ? 18.090 -4.863 -34.219 1.00 72.25 69 LYS A CA 1
ATOM 526 C C . LYS A 1 69 ? 17.281 -5.822 -33.349 1.00 72.25 69 LYS A C 1
ATOM 528 O O . LYS A 1 69 ? 17.209 -5.615 -32.136 1.00 72.25 69 LYS A O 1
ATOM 533 N N . ALA A 1 70 ? 16.664 -6.846 -33.933 1.00 69.12 70 ALA A N 1
ATOM 534 C CA . ALA A 1 70 ? 15.937 -7.863 -33.179 1.00 69.12 70 ALA A CA 1
ATOM 535 C C . ALA A 1 70 ? 16.890 -8.757 -32.365 1.00 69.12 70 ALA A C 1
ATOM 537 O O . ALA A 1 70 ? 16.600 -9.042 -31.201 1.00 69.12 70 ALA A O 1
ATOM 538 N N . PHE A 1 71 ? 18.039 -9.132 -32.938 1.00 67.56 71 PHE A N 1
ATOM 539 C CA . PHE A 1 71 ? 19.066 -9.923 -32.259 1.00 67.56 71 PHE A CA 1
ATOM 540 C C . PHE A 1 71 ? 19.827 -9.135 -31.192 1.00 67.56 71 PHE A C 1
ATOM 542 O O . PHE A 1 71 ? 20.051 -9.685 -30.123 1.00 67.56 71 PHE A O 1
ATOM 549 N N . ASP A 1 72 ? 20.149 -7.857 -31.398 1.00 65.25 72 ASP A N 1
ATOM 550 C CA . ASP A 1 72 ? 20.745 -7.014 -30.349 1.00 65.25 72 ASP A CA 1
ATOM 551 C C . ASP A 1 72 ? 19.803 -6.843 -29.149 1.00 65.25 72 ASP A C 1
ATOM 553 O O . ASP A 1 72 ? 20.240 -6.830 -27.994 1.00 65.25 72 ASP A O 1
ATOM 557 N N . LEU A 1 73 ? 18.491 -6.741 -29.405 1.00 58.91 73 LEU A N 1
ATOM 558 C CA . LEU A 1 73 ? 17.492 -6.700 -28.338 1.00 58.91 73 LEU A CA 1
ATOM 559 C C . LEU A 1 73 ? 17.390 -8.034 -27.586 1.00 58.91 73 LEU A C 1
ATOM 561 O O . LEU A 1 73 ? 17.258 -8.015 -26.366 1.00 58.91 73 LEU A O 1
ATOM 565 N N . ALA A 1 74 ? 17.450 -9.167 -28.289 1.00 55.12 74 ALA A N 1
ATOM 566 C CA . ALA A 1 74 ? 17.372 -10.500 -27.684 1.00 55.12 74 ALA A CA 1
ATOM 567 C C . ALA A 1 74 ? 18.689 -10.930 -27.001 1.00 55.12 74 ALA A C 1
ATOM 569 O O . ALA A 1 74 ? 18.684 -11.605 -25.971 1.00 55.12 74 ALA A O 1
ATOM 570 N N . GLY A 1 75 ? 19.828 -10.507 -27.548 1.00 50.69 75 GLY A N 1
ATOM 571 C CA . GLY A 1 75 ? 21.167 -10.775 -27.031 1.00 50.69 75 GLY A CA 1
ATOM 572 C C . GLY A 1 75 ? 21.453 -10.012 -25.741 1.00 50.69 75 GLY A C 1
ATOM 573 O O . GLY A 1 75 ? 22.037 -10.580 -24.821 1.00 50.69 75 GLY A O 1
ATOM 574 N N . LYS A 1 76 ? 20.959 -8.769 -25.613 1.00 53.47 76 LYS A N 1
ATOM 575 C CA . LYS A 1 76 ? 20.995 -8.046 -24.333 1.00 53.47 76 LYS A CA 1
ATOM 576 C C . LYS A 1 76 ? 20.205 -8.776 -23.245 1.00 53.47 76 LYS A C 1
ATOM 578 O O . LYS A 1 76 ? 20.741 -8.937 -22.160 1.00 53.47 76 LYS A O 1
ATOM 583 N N . SER A 1 77 ? 19.015 -9.309 -23.532 1.00 51.38 77 SER A N 1
ATOM 584 C CA . SER A 1 77 ? 18.233 -10.061 -22.531 1.00 51.38 77 SER A CA 1
ATOM 585 C C . SER A 1 77 ? 18.851 -11.403 -22.112 1.00 51.38 77 SER A C 1
ATOM 587 O O . SER A 1 77 ? 18.603 -11.873 -21.008 1.00 51.38 77 SER A O 1
ATOM 589 N N . GLY A 1 78 ? 19.668 -12.033 -22.964 1.00 50.41 78 GLY A N 1
ATOM 590 C CA . GLY A 1 78 ? 20.318 -13.307 -22.628 1.00 50.41 78 GLY A CA 1
ATOM 591 C C . GLY A 1 78 ? 21.541 -13.166 -21.714 1.00 50.41 78 GLY A C 1
ATOM 592 O O . GLY A 1 78 ? 21.842 -14.077 -20.944 1.00 50.41 78 GLY A O 1
ATOM 593 N N . LEU A 1 79 ? 22.245 -12.029 -21.775 1.00 45.88 79 LEU A N 1
ATOM 594 C CA . LEU A 1 79 ? 23.489 -11.822 -21.025 1.00 45.88 79 LEU A CA 1
ATOM 595 C C . LEU A 1 79 ? 23.247 -11.417 -19.558 1.00 45.88 79 LEU A C 1
ATOM 597 O O . LEU A 1 79 ? 24.015 -11.818 -18.685 1.00 45.88 79 LEU A O 1
ATOM 601 N N . TYR A 1 80 ? 22.171 -10.677 -19.267 1.00 50.00 80 TYR A N 1
ATOM 602 C CA . TYR A 1 80 ? 21.805 -10.297 -17.894 1.00 50.00 80 TYR A CA 1
ATOM 603 C C . TYR A 1 80 ? 21.265 -11.480 -17.081 1.00 50.00 80 TYR A C 1
ATOM 605 O O . TYR A 1 80 ? 21.537 -11.565 -15.885 1.00 50.00 80 TYR A O 1
ATOM 613 N N . PHE A 1 81 ? 20.628 -12.463 -17.728 1.00 47.47 81 PHE A N 1
ATOM 614 C CA . PHE A 1 81 ? 20.177 -13.697 -17.076 1.00 47.47 81 PHE A CA 1
ATOM 615 C C . PHE A 1 81 ? 21.341 -14.507 -16.477 1.00 47.47 81 PHE A C 1
ATOM 617 O O . PHE A 1 81 ? 21.253 -14.981 -15.346 1.00 47.47 81 PHE A O 1
ATOM 624 N N . GLN A 1 82 ? 22.477 -14.596 -17.184 1.00 48.50 82 GLN A N 1
ATOM 625 C CA . GLN A 1 82 ? 23.685 -15.244 -16.652 1.00 48.50 82 GLN A CA 1
ATOM 626 C C . GLN A 1 82 ? 24.352 -14.434 -15.534 1.00 48.50 82 GLN A C 1
ATOM 628 O O . GLN A 1 82 ? 25.032 -15.009 -14.685 1.00 48.50 82 GLN A O 1
ATOM 633 N N . TRP A 1 83 ? 24.167 -13.112 -15.515 1.00 41.72 83 TRP A N 1
ATOM 634 C CA . TRP A 1 83 ? 24.689 -12.256 -14.451 1.00 41.72 83 TRP A CA 1
ATOM 635 C C . TRP A 1 83 ? 23.818 -12.331 -13.184 1.00 41.72 83 TRP A C 1
ATOM 637 O O . TRP A 1 83 ? 24.355 -12.433 -12.084 1.00 41.72 83 TRP A O 1
ATOM 647 N N . GLY A 1 84 ? 22.490 -12.403 -13.335 1.00 50.22 84 GLY A N 1
ATOM 648 C CA . GLY A 1 84 ? 21.538 -12.629 -12.242 1.00 50.22 84 GLY A CA 1
ATOM 649 C C . GLY A 1 84 ? 21.639 -14.029 -11.627 1.00 50.22 84 GLY A C 1
ATOM 650 O O . GLY A 1 84 ? 21.669 -14.154 -10.404 1.00 50.22 84 GLY A O 1
ATOM 651 N N . GLN A 1 85 ? 21.797 -15.078 -12.446 1.00 53.59 85 GLN A N 1
ATOM 652 C CA . GLN A 1 85 ? 22.029 -16.436 -11.937 1.00 53.59 85 GLN A CA 1
ATOM 653 C C . GLN A 1 85 ? 23.362 -16.561 -11.197 1.00 53.59 85 GLN A C 1
ATOM 655 O O . GLN A 1 85 ? 23.390 -17.151 -10.124 1.00 53.59 85 GLN A O 1
ATOM 660 N N . LYS A 1 86 ? 24.449 -15.951 -11.693 1.00 44.22 86 LYS A N 1
ATOM 661 C CA . LYS A 1 86 ? 25.742 -15.973 -10.986 1.00 44.22 86 LYS A CA 1
ATOM 662 C C . LYS A 1 86 ? 25.717 -15.246 -9.642 1.00 44.22 86 LYS A C 1
ATOM 664 O O . LYS A 1 86 ? 26.489 -15.614 -8.766 1.00 44.22 86 LYS A O 1
ATOM 669 N N . LYS A 1 87 ? 24.834 -14.256 -9.470 1.00 49.56 87 LYS A N 1
ATOM 670 C CA . LYS A 1 87 ? 24.636 -13.565 -8.188 1.00 49.56 87 LYS A CA 1
ATOM 671 C C . LYS A 1 87 ? 23.784 -14.390 -7.213 1.00 49.56 87 LYS A C 1
ATOM 673 O O . LYS A 1 87 ? 24.053 -14.382 -6.019 1.00 49.56 87 LYS A O 1
ATOM 678 N N . ALA A 1 88 ? 22.802 -15.137 -7.722 1.00 47.31 88 ALA A N 1
ATOM 679 C CA . ALA A 1 88 ? 22.001 -16.066 -6.921 1.00 47.31 88 ALA A CA 1
ATOM 680 C C . ALA A 1 88 ? 22.789 -17.330 -6.519 1.00 47.31 88 ALA A C 1
ATOM 682 O O . ALA A 1 88 ? 22.615 -17.846 -5.421 1.00 47.31 88 ALA A O 1
ATOM 683 N N . GLU A 1 89 ? 23.700 -17.804 -7.372 1.00 43.94 89 GLU A N 1
ATOM 684 C CA . GLU A 1 89 ? 24.533 -18.985 -7.107 1.00 43.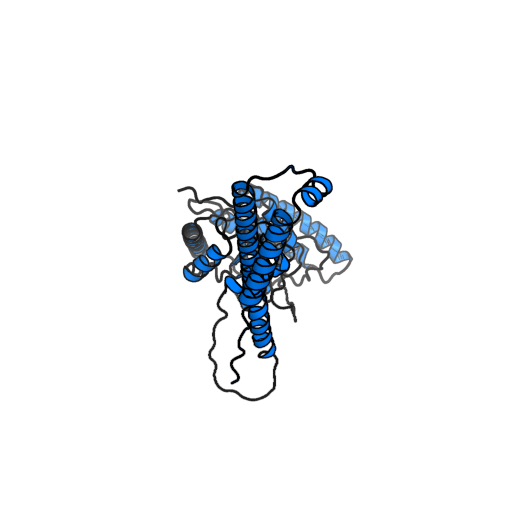94 89 GLU A CA 1
ATOM 685 C C . GLU A 1 89 ? 25.724 -18.670 -6.180 1.00 43.94 89 GLU A C 1
ATOM 687 O O . GLU A 1 89 ? 26.193 -19.550 -5.464 1.00 43.94 89 GLU A O 1
ATOM 692 N N . SER A 1 90 ? 26.164 -17.405 -6.094 1.00 41.47 90 SER A N 1
ATOM 693 C CA . SER A 1 90 ? 27.142 -16.961 -5.085 1.00 41.47 90 SER A CA 1
ATOM 694 C C . SER A 1 90 ? 26.564 -16.800 -3.672 1.00 41.47 90 SER A C 1
ATOM 696 O O . SER A 1 90 ? 27.319 -16.529 -2.744 1.00 41.47 90 SER A O 1
ATOM 698 N N . ILE A 1 91 ? 25.246 -16.952 -3.491 1.00 50.91 91 ILE A N 1
ATOM 699 C CA . ILE A 1 91 ? 24.556 -16.784 -2.204 1.00 50.91 91 ILE A CA 1
ATOM 700 C C . ILE A 1 91 ? 23.794 -18.080 -1.872 1.00 50.91 91 ILE A C 1
ATOM 702 O O . ILE A 1 91 ? 22.581 -18.098 -1.708 1.00 50.91 91 ILE A O 1
ATOM 706 N N . THR A 1 92 ? 24.514 -19.201 -1.783 1.00 36.66 92 THR A N 1
ATOM 707 C CA . THR A 1 92 ? 24.120 -20.349 -0.943 1.00 36.66 92 THR A CA 1
ATOM 708 C C . THR A 1 92 ? 25.363 -20.914 -0.240 1.00 36.66 92 THR A C 1
ATOM 710 O O . THR A 1 92 ? 26.463 -20.847 -0.791 1.00 36.66 92 THR A O 1
ATOM 713 N N . PRO A 1 93 ? 25.243 -21.371 1.019 1.00 41.66 93 PRO A N 1
ATOM 714 C CA . PRO A 1 93 ? 26.316 -21.244 1.995 1.00 41.66 93 PRO A CA 1
ATOM 715 C C . PRO A 1 93 ? 27.258 -22.450 1.970 1.00 41.66 93 PRO A C 1
ATOM 717 O O . PRO A 1 93 ? 26.833 -23.586 2.171 1.00 41.66 93 PRO A O 1
ATOM 720 N N . VAL A 1 94 ? 28.559 -22.196 1.825 1.00 31.88 94 VAL A N 1
ATOM 721 C CA . VAL A 1 94 ? 29.589 -23.101 2.340 1.00 31.88 94 VAL A CA 1
ATOM 722 C C . VAL A 1 94 ? 30.200 -22.440 3.564 1.00 31.88 94 VAL A C 1
ATOM 724 O O . VAL A 1 94 ? 30.801 -21.372 3.509 1.00 31.88 94 VAL A O 1
ATOM 727 N N . THR A 1 95 ? 29.961 -23.104 4.683 1.00 37.56 95 THR A N 1
ATOM 728 C CA . THR A 1 95 ? 30.533 -22.913 6.006 1.00 37.56 95 THR A CA 1
ATOM 729 C C . THR A 1 95 ? 32.018 -22.515 5.977 1.00 37.56 95 THR A C 1
ATOM 731 O O . THR A 1 95 ? 32.835 -23.174 5.339 1.00 37.56 95 THR A O 1
ATOM 734 N N . ASN A 1 96 ? 32.332 -21.496 6.785 1.00 41.72 96 ASN A N 1
ATOM 735 C CA . ASN A 1 96 ? 33.649 -21.064 7.272 1.00 41.72 96 ASN A CA 1
ATOM 736 C C . ASN A 1 96 ? 34.558 -20.291 6.308 1.00 41.72 96 ASN A C 1
ATOM 738 O O . ASN A 1 96 ? 35.506 -20.851 5.769 1.00 41.72 96 ASN A O 1
ATOM 742 N N . THR A 1 97 ? 34.390 -18.966 6.251 1.00 31.00 97 THR A N 1
ATOM 743 C CA . THR A 1 97 ? 35.442 -17.985 6.613 1.00 31.00 97 THR A CA 1
ATOM 744 C C . THR A 1 97 ? 34.857 -16.566 6.608 1.00 31.00 97 THR A C 1
ATOM 746 O O . THR A 1 97 ? 34.380 -16.096 5.585 1.00 31.00 97 THR A O 1
ATOM 749 N N . SER A 1 98 ? 34.902 -15.877 7.750 1.00 38.56 98 SER A N 1
ATOM 750 C CA . SER A 1 98 ? 34.925 -14.402 7.791 1.00 38.56 98 SER A CA 1
ATOM 751 C C . SER A 1 98 ? 36.322 -13.968 7.302 1.00 38.56 98 SER A C 1
ATOM 753 O O . SER A 1 98 ? 37.277 -14.677 7.650 1.00 38.56 98 SER A O 1
ATOM 755 N N . PRO A 1 99 ? 36.489 -12.912 6.472 1.00 40.06 99 PRO A N 1
ATOM 756 C CA . PRO A 1 99 ? 36.319 -11.521 6.927 1.00 40.06 99 PRO A CA 1
ATOM 757 C C . PRO A 1 99 ? 35.798 -10.505 5.882 1.00 40.06 99 PRO A C 1
ATOM 759 O O . PRO A 1 99 ? 36.157 -10.566 4.709 1.00 40.06 99 PRO A O 1
ATOM 762 N N . GLY A 1 100 ? 35.052 -9.499 6.358 1.00 30.08 100 GLY A N 1
ATOM 763 C CA . GLY A 1 100 ? 34.766 -8.248 5.637 1.00 30.08 100 GLY A CA 1
ATOM 764 C C . GLY A 1 100 ? 33.276 -7.935 5.515 1.00 30.08 100 GLY A C 1
ATOM 765 O O . GLY A 1 100 ? 32.678 -8.221 4.485 1.00 30.08 100 GLY A O 1
ATOM 766 N N . GLU A 1 101 ? 32.685 -7.367 6.567 1.00 40.56 101 GLU A N 1
ATOM 767 C CA . GLU A 1 101 ? 31.381 -6.692 6.509 1.00 40.56 101 GLU A CA 1
ATOM 768 C C . GLU A 1 101 ? 31.549 -5.375 5.738 1.00 40.56 101 GLU A C 1
ATOM 770 O O . GLU A 1 101 ? 31.879 -4.342 6.317 1.00 40.56 101 GLU A O 1
ATOM 775 N N . ASP A 1 102 ? 31.355 -5.426 4.423 1.00 36.34 102 ASP A N 1
ATOM 776 C CA . ASP A 1 102 ? 30.756 -4.303 3.711 1.00 36.34 102 ASP A CA 1
ATOM 777 C C . ASP A 1 102 ? 29.237 -4.538 3.793 1.00 36.34 102 ASP A C 1
ATOM 779 O O . ASP A 1 102 ? 28.669 -5.302 3.009 1.00 36.34 102 ASP A O 1
ATOM 783 N N . ASP A 1 103 ? 28.594 -3.958 4.812 1.00 41.66 103 ASP A N 1
ATOM 784 C CA . ASP A 1 103 ? 27.133 -3.853 4.923 1.00 41.66 103 ASP A CA 1
ATOM 785 C C . ASP A 1 103 ? 26.621 -2.916 3.812 1.00 41.66 103 ASP A C 1
ATOM 787 O O . ASP A 1 103 ? 26.252 -1.762 4.041 1.00 41.66 103 ASP A O 1
ATOM 791 N N . ASP A 1 104 ? 26.640 -3.389 2.567 1.00 55.31 104 ASP A N 1
ATOM 792 C CA . ASP A 1 104 ? 25.958 -2.719 1.467 1.00 55.31 104 ASP A CA 1
ATOM 793 C C . ASP A 1 104 ? 24.447 -2.893 1.684 1.00 55.31 104 ASP A C 1
ATOM 795 O O . ASP A 1 104 ? 23.867 -3.931 1.343 1.00 55.31 104 ASP A O 1
ATOM 799 N N . GLU A 1 105 ? 23.797 -1.879 2.266 1.00 66.38 105 GLU A N 1
ATOM 800 C CA . GLU A 1 105 ? 22.335 -1.822 2.341 1.00 66.38 105 GLU A CA 1
ATOM 801 C C . GLU A 1 105 ? 21.727 -2.108 0.955 1.00 66.38 105 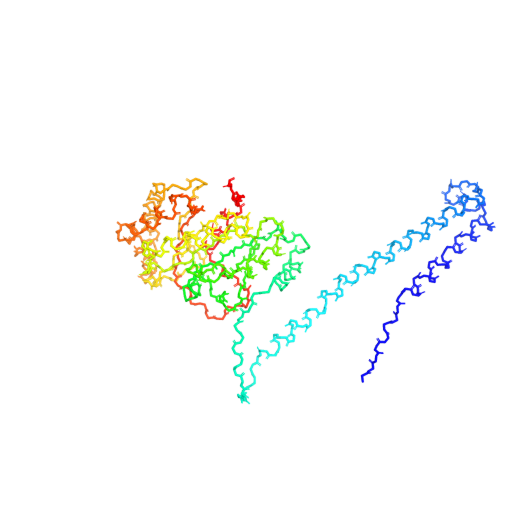GLU A C 1
ATOM 803 O O . GLU A 1 105 ? 22.217 -1.600 -0.063 1.00 66.38 105 GLU A O 1
ATOM 808 N N . PRO A 1 106 ? 20.653 -2.912 0.869 1.00 71.25 106 PRO A N 1
ATOM 809 C CA . PRO A 1 106 ? 20.056 -3.253 -0.410 1.00 71.25 106 PRO A CA 1
ATOM 810 C C . PRO A 1 106 ? 19.569 -1.975 -1.114 1.00 71.25 106 PRO A C 1
ATOM 812 O O . PRO A 1 106 ? 18.648 -1.294 -0.665 1.00 71.25 106 PRO A O 1
ATOM 815 N N . VAL A 1 107 ? 20.181 -1.652 -2.259 1.00 83.19 107 VAL A N 1
ATOM 816 C CA . VAL A 1 107 ? 19.841 -0.466 -3.060 1.00 83.19 107 VAL A CA 1
ATOM 817 C C . VAL A 1 107 ? 18.814 -0.808 -4.137 1.00 83.19 107 VAL A C 1
ATOM 819 O O . VAL A 1 107 ? 19.018 -1.705 -4.958 1.00 83.19 107 VAL A O 1
ATOM 822 N N . PHE A 1 108 ? 17.737 -0.021 -4.213 1.00 87.75 108 PHE A N 1
ATOM 823 C CA . PHE A 1 108 ? 16.699 -0.193 -5.231 1.00 87.75 108 PHE A CA 1
ATOM 824 C C . PHE A 1 108 ? 17.262 0.010 -6.647 1.00 87.75 108 PHE A C 1
ATOM 826 O O . PHE A 1 108 ? 17.914 1.025 -6.932 1.00 87.75 108 PHE A O 1
ATOM 833 N N . SER A 1 109 ? 16.991 -0.945 -7.542 1.00 88.81 109 SER A N 1
ATOM 834 C CA . SER A 1 109 ? 17.421 -0.930 -8.945 1.00 88.81 109 SER A CA 1
ATOM 835 C C . SER A 1 109 ? 16.214 -0.945 -9.881 1.00 88.81 109 SER A C 1
ATOM 837 O O . SER A 1 109 ? 15.489 -1.937 -9.969 1.00 88.81 109 SER A O 1
ATOM 839 N N . GLU A 1 110 ? 16.016 0.145 -10.625 1.00 90.50 110 GLU A N 1
ATOM 840 C CA . GLU A 1 110 ? 14.920 0.271 -11.587 1.00 90.50 110 GLU A CA 1
ATOM 841 C C . GLU A 1 110 ? 15.062 -0.678 -12.789 1.00 90.50 110 GLU A C 1
ATOM 843 O O . GLU A 1 110 ? 14.064 -1.120 -13.372 1.00 90.50 110 GLU A O 1
ATOM 848 N N . ASP A 1 111 ? 16.302 -1.006 -13.156 1.00 89.44 111 ASP A N 1
ATOM 849 C CA . ASP A 1 111 ? 16.609 -1.855 -14.304 1.00 89.44 111 ASP A CA 1
ATOM 850 C C . ASP A 1 111 ? 16.216 -3.308 -14.031 1.00 89.44 111 ASP A C 1
ATOM 852 O O . ASP A 1 111 ? 15.574 -3.927 -14.881 1.00 89.44 111 ASP A O 1
ATOM 856 N N . ALA A 1 112 ? 16.504 -3.812 -12.824 1.00 89.44 112 ALA A N 1
ATOM 857 C CA . ALA A 1 112 ? 16.140 -5.165 -12.407 1.00 89.44 112 ALA A CA 1
ATOM 858 C C . ALA A 1 112 ? 14.617 -5.380 -12.448 1.00 89.44 112 ALA A C 1
ATOM 860 O O . ALA A 1 112 ? 14.136 -6.343 -13.049 1.00 89.44 112 ALA A O 1
ATOM 861 N N . VAL A 1 113 ? 13.848 -4.435 -11.892 1.00 91.25 113 VAL A N 1
ATOM 862 C CA . VAL A 1 113 ? 12.376 -4.480 -11.914 1.00 91.25 113 VAL A CA 1
ATOM 863 C C . VAL A 1 113 ? 11.855 -4.387 -13.350 1.00 91.25 113 VAL A C 1
ATOM 865 O O . VAL A 1 113 ? 11.019 -5.184 -13.778 1.00 91.25 113 VAL A O 1
ATOM 868 N N . SER A 1 114 ? 12.365 -3.436 -14.137 1.00 91.25 114 SER A N 1
ATOM 869 C CA . SER A 1 114 ? 11.933 -3.246 -15.527 1.00 91.25 114 SER A CA 1
ATOM 870 C C . SER A 1 114 ? 12.209 -4.463 -16.406 1.00 91.25 114 SER A C 1
ATOM 872 O O . SER A 1 114 ? 11.403 -4.778 -17.284 1.00 91.25 114 SER A O 1
ATOM 874 N N . GLU A 1 115 ? 13.352 -5.121 -16.222 1.00 90.44 115 GLU A N 1
ATOM 875 C CA . GLU A 1 115 ? 13.731 -6.322 -16.961 1.00 90.44 115 GLU A CA 1
ATOM 876 C C . GLU A 1 115 ? 12.819 -7.497 -16.612 1.00 90.44 115 GLU A C 1
ATOM 878 O O . GLU A 1 115 ? 12.235 -8.099 -17.519 1.00 90.44 115 GLU A O 1
ATOM 883 N N . HIS A 1 116 ? 12.615 -7.750 -15.316 1.00 90.50 116 HIS A N 1
ATOM 884 C CA . HIS A 1 116 ? 11.727 -8.804 -14.830 1.00 90.50 116 HIS A CA 1
ATOM 885 C C . HIS A 1 116 ? 10.307 -8.658 -15.393 1.00 90.50 116 HIS A C 1
ATOM 887 O O . HIS A 1 116 ? 9.748 -9.587 -15.984 1.00 90.50 116 HIS A O 1
ATOM 893 N N . LEU A 1 117 ? 9.746 -7.446 -15.333 1.00 91.69 117 LEU A N 1
ATOM 894 C CA . LEU A 1 117 ? 8.402 -7.177 -15.847 1.00 91.69 117 LEU A CA 1
ATOM 895 C C . LEU A 1 117 ? 8.319 -7.252 -17.374 1.00 91.69 117 LEU A C 1
ATOM 897 O O . LEU A 1 117 ? 7.314 -7.722 -17.915 1.00 91.69 117 LEU A O 1
ATOM 901 N N . ARG A 1 118 ? 9.370 -6.843 -18.098 1.00 91.12 118 ARG A N 1
ATOM 902 C CA . ARG A 1 118 ? 9.442 -7.025 -19.560 1.00 91.12 118 ARG A CA 1
ATOM 903 C C . ARG A 1 118 ? 9.472 -8.493 -19.945 1.00 91.12 118 ARG A C 1
ATOM 905 O O . ARG A 1 118 ? 8.845 -8.839 -20.946 1.00 91.12 118 ARG A O 1
ATOM 912 N N . PHE A 1 119 ? 10.187 -9.320 -19.189 1.00 90.19 119 PHE A N 1
ATOM 913 C CA . PHE A 1 119 ? 10.284 -10.751 -19.441 1.00 90.19 119 PHE A CA 1
ATOM 914 C C . PHE A 1 119 ? 8.932 -11.439 -19.230 1.00 90.19 119 PHE A C 1
ATOM 916 O O . PHE A 1 119 ? 8.450 -12.133 -20.123 1.00 90.19 119 PHE A O 1
ATOM 923 N N . ARG A 1 120 ? 8.276 -11.174 -18.096 1.00 88.94 120 ARG A N 1
ATOM 924 C CA . ARG A 1 120 ? 7.027 -11.848 -17.720 1.00 88.94 120 ARG A CA 1
ATOM 925 C C . ARG A 1 120 ? 5.783 -11.320 -18.441 1.00 88.94 120 ARG A C 1
ATOM 927 O O . ARG A 1 120 ? 4.958 -12.104 -18.899 1.00 88.94 120 ARG A O 1
ATOM 934 N N . TYR A 1 121 ? 5.648 -10.002 -18.593 1.00 89.25 121 TYR A N 1
ATOM 935 C CA . TYR A 1 121 ? 4.431 -9.366 -19.131 1.00 89.25 121 TYR A CA 1
ATOM 936 C C . TYR A 1 121 ? 4.594 -8.802 -20.555 1.00 89.25 121 TYR A C 1
ATOM 938 O O . TYR A 1 121 ? 3.612 -8.373 -21.189 1.00 89.25 121 TYR A O 1
ATOM 946 N N . GLY A 1 122 ? 5.821 -8.824 -21.085 1.00 90.19 122 GLY A N 1
ATOM 947 C CA . GLY A 1 122 ? 6.193 -8.323 -22.405 1.00 90.19 122 GLY A CA 1
ATOM 948 C C . GLY A 1 122 ? 6.524 -6.826 -22.431 1.00 90.19 122 GLY A C 1
ATOM 949 O O . GLY A 1 122 ? 6.435 -6.102 -21.442 1.00 90.19 122 GLY A O 1
ATOM 950 N N . ARG A 1 123 ? 6.852 -6.298 -23.619 1.00 87.31 123 ARG A N 1
ATOM 951 C CA . ARG A 1 123 ? 7.285 -4.891 -23.798 1.00 87.31 123 ARG A CA 1
ATOM 952 C C . ARG A 1 123 ? 6.265 -3.836 -23.349 1.00 87.31 123 ARG A C 1
ATOM 954 O O . ARG A 1 123 ? 6.643 -2.697 -23.111 1.00 87.31 123 ARG A O 1
ATOM 961 N N . ARG A 1 124 ? 4.979 -4.192 -23.267 1.00 88.25 124 ARG A N 1
ATOM 962 C CA . ARG A 1 124 ? 3.881 -3.302 -22.848 1.00 88.25 124 ARG A CA 1
ATOM 963 C C . ARG A 1 124 ? 3.460 -3.525 -21.386 1.00 88.25 124 ARG A C 1
ATOM 965 O O . ARG A 1 124 ? 2.340 -3.165 -21.036 1.00 88.25 124 ARG A O 1
ATOM 972 N N . TRP A 1 125 ? 4.330 -4.101 -20.549 1.00 91.19 125 TRP A N 1
ATOM 973 C CA . TRP A 1 125 ? 4.055 -4.374 -19.130 1.00 91.19 125 TRP A CA 1
ATOM 974 C C . TRP A 1 125 ? 3.570 -3.144 -18.358 1.00 91.19 125 TRP A C 1
ATOM 976 O O . TRP A 1 125 ? 2.699 -3.273 -17.510 1.00 91.19 125 TRP A O 1
ATOM 986 N N . GLN A 1 126 ? 4.046 -1.945 -18.714 1.00 89.94 126 GLN A N 1
ATOM 987 C CA . GLN A 1 126 ? 3.659 -0.685 -18.068 1.00 89.94 126 GLN A CA 1
ATOM 988 C C . GLN A 1 126 ? 2.145 -0.414 -18.092 1.00 89.94 126 GLN A C 1
ATOM 990 O O . GLN A 1 126 ? 1.674 0.392 -17.304 1.00 89.94 126 GLN A O 1
ATOM 995 N N . ARG A 1 127 ? 1.386 -1.050 -18.998 1.00 85.88 127 ARG A N 1
ATOM 996 C CA . ARG A 1 127 ? -0.085 -0.960 -19.048 1.00 85.88 127 ARG A CA 1
ATOM 997 C C . ARG A 1 127 ? -0.806 -2.126 -18.368 1.00 85.88 127 ARG A C 1
ATOM 999 O O . ARG A 1 127 ? -2.017 -2.064 -18.228 1.00 85.88 127 ARG A O 1
ATOM 1006 N N . LYS A 1 128 ? -0.089 -3.205 -18.055 1.00 86.69 128 LYS A N 1
ATOM 1007 C CA . LYS A 1 128 ? -0.645 -4.455 -17.514 1.00 86.69 128 LYS A CA 1
ATOM 1008 C C . LYS A 1 128 ? -0.405 -4.610 -16.018 1.00 86.69 128 LYS A C 1
ATOM 1010 O O . LYS A 1 128 ? -1.171 -5.298 -15.368 1.00 86.69 128 LYS A O 1
ATOM 1015 N N . VAL A 1 129 ? 0.687 -4.035 -15.524 1.00 90.62 129 VAL A N 1
ATOM 1016 C CA . VAL A 1 129 ? 1.150 -4.206 -14.150 1.00 90.62 129 VAL A CA 1
ATOM 1017 C C . VAL A 1 129 ? 0.900 -2.923 -13.379 1.00 90.62 129 VAL A C 1
ATOM 1019 O O . VAL A 1 129 ? 1.233 -1.848 -13.878 1.00 90.62 129 VAL A O 1
ATOM 1022 N N . ARG A 1 130 ? 0.365 -3.021 -12.166 1.00 90.69 130 ARG A N 1
ATOM 1023 C CA . ARG A 1 130 ? 0.218 -1.889 -11.243 1.00 90.69 130 ARG A CA 1
ATOM 1024 C C . ARG A 1 130 ? 1.425 -1.766 -10.323 1.00 90.69 130 ARG A C 1
ATOM 1026 O O . ARG A 1 130 ? 1.888 -2.766 -9.792 1.00 90.69 130 ARG A O 1
ATOM 1033 N N . LEU A 1 131 ? 1.948 -0.558 -10.139 1.00 93.56 131 LEU A N 1
ATOM 1034 C CA . LEU A 1 131 ? 3.055 -0.281 -9.220 1.00 93.56 131 LEU A CA 1
ATOM 1035 C C . LEU A 1 131 ? 2.504 0.325 -7.927 1.00 93.56 131 LEU A C 1
ATOM 1037 O O . LEU A 1 131 ? 1.938 1.417 -7.949 1.00 93.56 131 LEU A O 1
ATOM 1041 N N . LEU A 1 132 ? 2.677 -0.369 -6.808 1.00 94.19 132 LEU A N 1
ATOM 1042 C CA . LEU A 1 132 ? 2.230 0.057 -5.485 1.00 94.19 132 LEU A CA 1
ATOM 1043 C C . LEU A 1 132 ? 3.447 0.353 -4.609 1.00 94.19 132 LEU A C 1
ATOM 1045 O O . LEU A 1 132 ? 4.314 -0.498 -4.429 1.00 94.19 132 LEU A O 1
ATOM 1049 N N . LEU A 1 133 ? 3.514 1.560 -4.058 1.00 94.94 133 LEU A N 1
ATOM 1050 C CA . LEU A 1 133 ? 4.588 1.964 -3.156 1.00 94.94 133 LEU A CA 1
ATOM 1051 C C . LEU A 1 133 ? 4.192 1.663 -1.711 1.00 94.94 133 LEU A C 1
ATOM 1053 O O . LEU A 1 133 ? 3.199 2.201 -1.234 1.00 94.94 133 LEU A O 1
ATOM 1057 N N . VAL A 1 134 ? 4.963 0.847 -1.003 1.00 95.00 134 VAL A N 1
ATOM 1058 C CA . VAL A 1 134 ? 4.724 0.504 0.403 1.00 95.00 134 VAL A CA 1
ATOM 1059 C C . VAL A 1 134 ? 5.670 1.317 1.277 1.00 95.00 134 VAL A C 1
ATOM 1061 O O . VAL A 1 134 ? 6.885 1.210 1.133 1.00 95.00 134 VAL A O 1
ATOM 1064 N N . MET A 1 135 ? 5.122 2.136 2.170 1.00 94.38 135 MET A N 1
ATOM 1065 C CA . MET A 1 135 ? 5.888 3.029 3.045 1.00 94.38 135 MET A CA 1
ATOM 1066 C C . MET A 1 135 ? 5.509 2.824 4.504 1.00 94.38 135 MET A C 1
ATOM 1068 O O . MET A 1 135 ? 4.334 2.646 4.818 1.00 94.38 135 MET A O 1
ATOM 1072 N N . GLY A 1 136 ? 6.486 2.916 5.396 1.00 92.25 136 GLY A N 1
ATOM 1073 C CA . GLY A 1 136 ? 6.299 2.753 6.834 1.00 92.25 136 GLY A CA 1
ATOM 1074 C C . GLY A 1 136 ? 7.567 2.245 7.502 1.00 92.25 136 GLY A C 1
ATOM 1075 O O . GLY A 1 136 ? 8.552 1.947 6.829 1.00 92.25 136 GLY A O 1
ATOM 1076 N N . ASP A 1 137 ? 7.520 2.138 8.823 1.00 90.50 137 ASP A N 1
ATOM 1077 C CA . ASP A 1 137 ? 8.615 1.579 9.610 1.00 90.50 137 ASP A CA 1
ATOM 1078 C C . ASP A 1 137 ? 8.961 0.153 9.117 1.00 90.50 137 ASP A C 1
ATOM 1080 O O . ASP A 1 137 ? 8.043 -0.659 8.928 1.00 90.50 137 ASP A O 1
ATOM 1084 N N . PRO A 1 138 ? 10.249 -0.175 8.898 1.00 89.25 138 PRO A N 1
ATOM 1085 C CA . PRO A 1 138 ? 10.670 -1.466 8.351 1.00 89.25 138 PRO A CA 1
ATOM 1086 C C . PRO A 1 138 ? 10.192 -2.666 9.180 1.00 89.25 138 PRO A C 1
ATOM 1088 O O . PRO A 1 138 ? 9.871 -3.715 8.614 1.00 89.25 138 PRO A O 1
ATOM 1091 N N . ASP A 1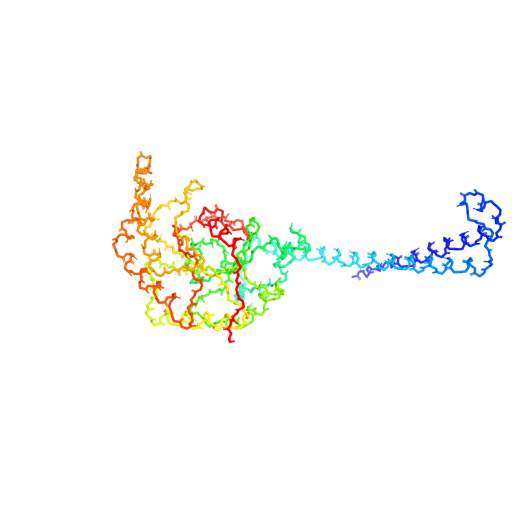 139 ? 10.097 -2.535 10.502 1.00 88.19 139 ASP A N 1
ATOM 1092 C CA . ASP A 1 139 ? 9.648 -3.611 11.383 1.00 88.19 139 ASP A CA 1
ATOM 1093 C C . ASP A 1 139 ? 8.148 -3.858 11.265 1.00 88.19 139 ASP A C 1
ATOM 1095 O O . ASP A 1 139 ? 7.691 -5.001 11.358 1.00 88.19 139 ASP A O 1
ATOM 1099 N N . VAL A 1 140 ? 7.380 -2.805 10.995 1.00 89.44 140 VAL A N 1
ATOM 1100 C CA . VAL A 1 140 ? 5.937 -2.887 10.755 1.00 89.44 140 VAL A CA 1
ATOM 1101 C C . VAL A 1 140 ? 5.652 -3.366 9.328 1.00 89.44 140 VAL A C 1
ATOM 1103 O O . VAL A 1 140 ? 4.799 -4.229 9.117 1.00 89.44 140 VAL A O 1
ATOM 1106 N N . VAL A 1 141 ? 6.399 -2.874 8.337 1.00 90.38 141 VAL A N 1
ATOM 1107 C CA . VAL A 1 141 ? 6.261 -3.286 6.931 1.00 90.38 141 VAL A CA 1
ATOM 1108 C C . VAL A 1 141 ? 6.560 -4.771 6.770 1.00 90.38 141 VAL A C 1
ATOM 1110 O O . VAL A 1 141 ? 5.792 -5.464 6.107 1.00 90.38 141 VAL A O 1
ATOM 1113 N N . ARG A 1 142 ? 7.593 -5.300 7.438 1.00 88.75 142 ARG A N 1
ATOM 1114 C CA . ARG A 1 142 ? 7.920 -6.735 7.406 1.00 88.75 142 ARG A CA 1
ATOM 1115 C C . ARG A 1 142 ? 6.767 -7.621 7.891 1.00 88.75 142 ARG A C 1
ATOM 1117 O O . ARG A 1 142 ? 6.625 -8.743 7.416 1.00 88.75 142 ARG A O 1
ATOM 1124 N N . LYS A 1 143 ? 5.928 -7.115 8.800 1.00 86.44 143 LYS A N 1
ATOM 1125 C CA . LYS A 1 143 ? 4.736 -7.813 9.313 1.00 86.44 143 LYS A CA 1
ATOM 1126 C C . LYS A 1 143 ? 3.543 -7.745 8.357 1.00 86.44 143 LYS A C 1
ATOM 1128 O O . LYS A 1 143 ? 2.684 -8.618 8.410 1.00 86.44 143 LYS A O 1
ATOM 1133 N N . ALA A 1 144 ? 3.473 -6.728 7.498 1.00 86.25 144 ALA A N 1
ATOM 1134 C CA . ALA A 1 144 ? 2.433 -6.584 6.475 1.00 86.25 144 ALA A CA 1
ATOM 1135 C C . ALA A 1 144 ? 2.791 -7.292 5.154 1.00 86.25 144 ALA A C 1
ATOM 1137 O O . ALA A 1 144 ? 1.931 -7.898 4.513 1.00 86.25 144 ALA A O 1
ATOM 1138 N N . ALA A 1 145 ? 4.061 -7.216 4.755 1.00 87.88 145 ALA A N 1
ATOM 1139 C CA . ALA A 1 145 ? 4.632 -7.825 3.560 1.00 87.88 145 ALA A CA 1
ATOM 1140 C C . ALA A 1 145 ? 5.992 -8.469 3.904 1.00 87.88 145 ALA A C 1
ATOM 1142 O O . ALA A 1 145 ? 7.040 -7.816 3.822 1.00 87.88 145 ALA A O 1
ATOM 1143 N N . PRO A 1 146 ? 5.997 -9.749 4.322 1.00 85.50 146 PRO A N 1
ATOM 1144 C CA . PRO A 1 146 ? 7.221 -10.461 4.677 1.00 85.50 146 PRO A CA 1
ATOM 1145 C C . PRO A 1 146 ? 8.217 -10.493 3.514 1.00 85.50 146 PRO A C 1
ATOM 1147 O O . PRO A 1 146 ? 7.860 -10.862 2.399 1.00 85.50 146 PRO A O 1
ATOM 1150 N N . GLY A 1 147 ? 9.470 -10.113 3.772 1.00 84.75 147 GLY A N 1
ATOM 1151 C CA . GLY A 1 147 ? 10.549 -10.088 2.773 1.00 84.75 147 GLY A CA 1
ATOM 1152 C C . GLY A 1 147 ? 10.673 -8.787 1.971 1.00 84.75 147 GLY A C 1
ATOM 1153 O O . GLY A 1 147 ? 11.738 -8.535 1.416 1.00 84.75 147 GLY A O 1
ATOM 1154 N N . LEU A 1 148 ? 9.666 -7.903 1.979 1.00 89.75 148 LEU A N 1
ATOM 1155 C CA . LEU A 1 148 ? 9.668 -6.702 1.132 1.00 89.75 148 LEU A CA 1
ATOM 1156 C C . LEU A 1 148 ? 10.818 -5.735 1.452 1.00 89.75 148 LEU A C 1
ATOM 1158 O O . LEU A 1 148 ? 11.409 -5.166 0.542 1.00 89.75 148 LEU A O 1
ATOM 1162 N N . CYS A 1 149 ? 11.166 -5.566 2.730 1.00 88.19 149 CYS A N 1
ATOM 1163 C CA . CYS A 1 149 ? 12.272 -4.691 3.135 1.00 88.19 149 CYS A CA 1
ATOM 1164 C C . CYS A 1 149 ? 13.649 -5.213 2.693 1.00 88.19 149 CYS A C 1
ATOM 1166 O O . CYS A 1 149 ? 14.572 -4.422 2.553 1.00 88.19 149 CYS A O 1
ATOM 1168 N N . HIS A 1 150 ? 13.790 -6.528 2.501 1.00 87.06 150 HIS A N 1
ATOM 1169 C CA . HIS A 1 150 ? 15.033 -7.150 2.038 1.00 87.06 150 HIS A CA 1
ATOM 1170 C C . HIS A 1 150 ? 15.107 -7.153 0.506 1.00 87.06 150 HIS A C 1
ATOM 1172 O O . HIS A 1 150 ? 16.114 -6.767 -0.079 1.00 87.06 150 HIS A O 1
ATOM 1178 N N . ASP A 1 151 ? 14.012 -7.548 -0.142 1.00 86.69 151 ASP A N 1
ATOM 1179 C CA . ASP A 1 151 ? 13.931 -7.707 -1.596 1.00 86.69 151 ASP A CA 1
ATOM 1180 C C . ASP A 1 151 ? 13.751 -6.367 -2.336 1.00 86.69 151 ASP A C 1
ATOM 1182 O O . ASP A 1 151 ? 14.033 -6.257 -3.530 1.00 86.69 151 ASP A O 1
ATOM 1186 N N . LEU A 1 152 ? 13.286 -5.331 -1.624 1.00 91.75 152 LEU A N 1
ATOM 1187 C CA . LEU A 1 152 ? 12.916 -3.984 -2.091 1.00 91.75 152 LEU A CA 1
ATOM 1188 C C . LEU A 1 152 ? 11.742 -3.926 -3.069 1.00 91.75 152 LEU A C 1
ATOM 1190 O O . LEU A 1 152 ? 11.128 -2.870 -3.232 1.00 91.75 152 LEU A O 1
ATOM 1194 N N . TRP A 1 153 ? 11.417 -5.030 -3.727 1.00 93.75 153 TRP A N 1
ATOM 1195 C CA . TRP A 1 153 ? 10.235 -5.164 -4.554 1.00 93.75 153 TRP A CA 1
ATOM 1196 C C . TRP A 1 153 ? 9.712 -6.598 -4.514 1.00 93.75 153 TRP A C 1
ATOM 1198 O O . TRP A 1 153 ? 10.465 -7.553 -4.362 1.00 93.75 153 TRP A O 1
ATOM 1208 N N . GLN A 1 154 ? 8.401 -6.754 -4.645 1.00 91.69 154 GLN A N 1
ATOM 1209 C CA . GLN A 1 154 ? 7.745 -8.055 -4.689 1.00 91.69 154 GLN A CA 1
ATOM 1210 C C . GLN A 1 154 ? 6.670 -8.052 -5.765 1.00 91.69 154 GLN A C 1
ATOM 1212 O O . GLN A 1 154 ? 5.905 -7.099 -5.893 1.00 91.69 154 GLN A O 1
ATOM 1217 N N . GLU A 1 155 ? 6.612 -9.118 -6.548 1.00 90.81 155 GLU A N 1
ATOM 1218 C CA . GLU A 1 155 ? 5.640 -9.301 -7.613 1.00 90.81 155 GLU A CA 1
ATOM 1219 C C . GLU A 1 155 ? 4.457 -10.143 -7.127 1.00 90.81 155 GLU A C 1
ATOM 1221 O O . GLU A 1 155 ? 4.633 -11.204 -6.527 1.00 90.81 155 GLU A O 1
ATOM 1226 N N . GLY A 1 156 ? 3.246 -9.685 -7.425 1.00 84.88 156 GLY A N 1
ATOM 1227 C CA . GLY A 1 156 ? 2.036 -10.497 -7.416 1.00 84.88 156 GLY A CA 1
ATOM 1228 C C . GLY A 1 156 ? 1.399 -10.541 -8.805 1.00 84.88 156 GLY A C 1
ATOM 1229 O O . GLY A 1 156 ? 1.919 -9.973 -9.767 1.00 84.88 156 GLY A O 1
ATOM 1230 N N . ASP A 1 157 ? 0.270 -11.233 -8.938 1.00 81.38 157 ASP A N 1
ATOM 1231 C CA . ASP A 1 157 ? -0.394 -11.391 -10.235 1.00 81.38 157 ASP A CA 1
ATOM 1232 C C . ASP A 1 157 ? -0.958 -10.053 -10.749 1.00 81.38 157 ASP A C 1
ATOM 1234 O O . ASP A 1 157 ? -2.017 -9.601 -10.323 1.00 81.38 157 ASP A O 1
ATOM 1238 N N . GLY A 1 158 ? -0.221 -9.387 -11.647 1.00 82.94 158 GLY A N 1
ATOM 1239 C CA . GLY A 1 158 ? -0.612 -8.098 -12.230 1.00 82.94 158 GLY A CA 1
ATOM 1240 C C . GLY A 1 158 ? -0.248 -6.857 -11.403 1.00 82.94 158 GLY A C 1
ATOM 1241 O O . GLY A 1 158 ? -0.595 -5.742 -11.798 1.00 82.94 158 GLY A O 1
ATOM 1242 N N . TYR A 1 159 ? 0.497 -6.994 -10.306 1.00 89.38 159 TYR A N 1
ATOM 1243 C CA . TYR A 1 159 ? 0.928 -5.861 -9.482 1.00 89.38 159 TYR A CA 1
ATOM 1244 C C . TYR A 1 159 ? 2.319 -6.082 -8.880 1.00 89.38 159 TYR A C 1
ATOM 1246 O O . TYR A 1 159 ? 2.790 -7.205 -8.736 1.00 89.38 159 TYR A O 1
ATOM 1254 N N . VAL A 1 160 ? 2.998 -4.991 -8.541 1.00 93.38 160 VAL A N 1
ATOM 1255 C CA . VAL A 1 160 ? 4.325 -4.998 -7.922 1.00 93.38 160 VAL A CA 1
ATOM 1256 C C . VAL A 1 160 ? 4.309 -4.063 -6.731 1.00 93.38 160 VAL A C 1
ATOM 1258 O O . VAL A 1 160 ? 3.979 -2.885 -6.872 1.00 93.38 160 VAL A O 1
ATOM 1261 N N . LEU A 1 161 ? 4.691 -4.591 -5.575 1.00 94.62 161 LEU A N 1
ATOM 1262 C CA . LEU A 1 161 ? 4.988 -3.815 -4.383 1.00 94.62 161 LEU A CA 1
ATOM 1263 C C . LEU A 1 161 ? 6.432 -3.328 -4.469 1.00 94.62 161 LEU A C 1
ATOM 1265 O O . LEU A 1 161 ? 7.322 -4.107 -4.793 1.00 94.62 161 LEU A O 1
ATOM 1269 N N . ILE A 1 162 ? 6.669 -2.056 -4.175 1.00 94.94 162 ILE A N 1
ATOM 1270 C CA . ILE A 1 162 ? 8.003 -1.462 -4.079 1.00 94.94 162 ILE A CA 1
ATOM 1271 C C . ILE A 1 162 ? 8.140 -0.879 -2.678 1.00 94.94 162 ILE A C 1
ATOM 1273 O O . ILE A 1 162 ? 7.278 -0.114 -2.248 1.00 94.94 162 ILE A O 1
ATOM 1277 N N . TYR A 1 163 ? 9.212 -1.218 -1.970 1.00 94.50 163 TYR A N 1
ATOM 1278 C CA . TYR A 1 163 ? 9.518 -0.625 -0.676 1.00 94.50 163 TYR A CA 1
ATOM 1279 C C . TYR A 1 163 ? 9.982 0.823 -0.858 1.00 94.50 163 TYR A C 1
ATOM 1281 O O . TYR A 1 163 ? 10.938 1.094 -1.582 1.00 94.50 163 TYR A O 1
ATOM 1289 N N . GLY A 1 164 ? 9.279 1.754 -0.217 1.00 90.75 164 GLY A N 1
ATOM 1290 C CA . GLY A 1 164 ? 9.541 3.191 -0.282 1.00 90.75 164 GLY A CA 1
ATOM 1291 C C . GLY A 1 164 ? 10.276 3.764 0.925 1.00 90.75 164 GLY A C 1
ATOM 1292 O O . GLY A 1 164 ? 10.437 4.979 0.985 1.00 90.75 164 GLY A O 1
ATOM 1293 N N . GLY A 1 165 ? 10.687 2.925 1.879 1.00 90.12 165 GLY A N 1
ATOM 1294 C CA . GLY A 1 165 ? 11.312 3.373 3.122 1.00 90.12 165 GLY A CA 1
ATOM 1295 C C . GLY A 1 165 ? 10.315 3.863 4.174 1.00 90.12 165 GLY A C 1
ATOM 1296 O O . GLY A 1 165 ? 9.093 3.701 4.049 1.00 90.12 165 GLY A O 1
ATOM 1297 N N . ASP A 1 166 ? 10.863 4.478 5.220 1.00 87.44 166 ASP A N 1
ATOM 1298 C CA . ASP A 1 166 ? 10.077 5.055 6.304 1.00 87.44 166 ASP A CA 1
ATOM 1299 C C . ASP A 1 166 ? 9.343 6.320 5.839 1.00 87.44 166 ASP A C 1
ATOM 1301 O O . ASP A 1 166 ? 9.922 7.238 5.254 1.00 87.44 166 ASP A O 1
ATOM 1305 N N . ALA A 1 167 ? 8.051 6.387 6.143 1.00 81.25 167 ALA A N 1
ATOM 1306 C CA . ALA A 1 167 ? 7.196 7.505 5.785 1.00 81.25 167 ALA A CA 1
ATOM 1307 C C . ALA A 1 167 ? 7.450 8.775 6.614 1.00 81.25 167 ALA A C 1
ATOM 1309 O O . ALA A 1 167 ? 7.030 9.857 6.199 1.00 81.25 167 ALA A O 1
ATOM 1310 N N . GLN A 1 168 ? 8.116 8.655 7.767 1.00 79.75 168 GLN A N 1
ATOM 1311 C CA . GLN A 1 168 ? 8.551 9.797 8.577 1.00 79.75 168 GLN A CA 1
ATOM 1312 C C . GLN A 1 168 ? 9.919 10.348 8.147 1.00 79.75 168 GLN A C 1
ATOM 1314 O O . GLN A 1 168 ? 10.372 11.362 8.678 1.00 79.75 168 GLN A O 1
ATOM 1319 N N . SER A 1 169 ? 10.575 9.718 7.172 1.00 83.88 169 SER A N 1
ATOM 1320 C CA . SER A 1 169 ? 11.838 10.201 6.622 1.00 83.88 169 SER A CA 1
ATOM 1321 C C . SER A 1 169 ? 11.623 11.207 5.483 1.00 83.88 169 SER A C 1
ATOM 1323 O O . SER A 1 169 ? 10.563 11.274 4.850 1.00 83.88 169 SER A O 1
ATOM 1325 N N . LEU A 1 170 ? 12.639 12.035 5.222 1.00 84.44 170 LEU A N 1
ATOM 1326 C CA . LEU A 1 170 ? 12.614 12.941 4.078 1.00 84.44 170 LEU A CA 1
ATOM 1327 C C . LEU A 1 170 ? 12.595 12.119 2.775 1.00 84.44 170 LEU A C 1
ATOM 1329 O O . LEU A 1 170 ? 13.375 11.177 2.662 1.00 84.44 170 LEU A O 1
ATOM 1333 N N . PRO A 1 171 ? 11.790 12.499 1.765 1.00 83.44 171 PRO A N 1
ATOM 1334 C CA . PRO A 1 171 ? 11.763 11.780 0.497 1.00 83.44 171 PRO A CA 1
ATOM 1335 C C . PRO A 1 171 ? 13.148 11.714 -0.158 1.00 83.44 171 PRO A C 1
ATOM 1337 O O . PRO A 1 171 ? 13.769 12.756 -0.399 1.00 83.44 171 PRO A O 1
ATOM 1340 N N . ASP A 1 172 ? 13.608 10.499 -0.464 1.00 88.06 172 ASP A N 1
ATOM 1341 C CA . ASP A 1 172 ? 14.859 10.273 -1.186 1.00 88.06 172 ASP A CA 1
ATOM 1342 C C . ASP A 1 172 ? 14.679 10.596 -2.677 1.00 88.06 172 ASP A C 1
ATOM 1344 O O . ASP A 1 172 ? 14.010 9.891 -3.437 1.00 88.06 172 ASP A O 1
ATOM 1348 N N . GLU A 1 173 ? 15.313 11.685 -3.106 1.00 88.19 173 GLU A N 1
ATOM 1349 C CA . GLU A 1 173 ? 15.282 12.163 -4.486 1.00 88.19 173 GLU 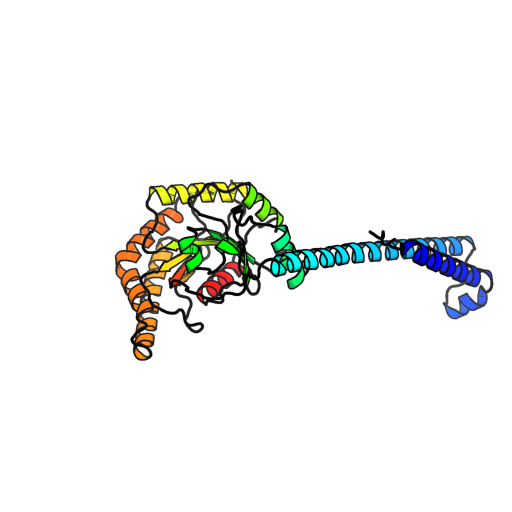A CA 1
ATOM 1350 C C . GLU A 1 173 ? 15.861 11.147 -5.473 1.00 88.19 173 GLU A C 1
ATOM 1352 O O . GLU A 1 173 ? 15.363 11.025 -6.598 1.00 88.19 173 GLU A O 1
ATOM 1357 N N . ILE A 1 174 ? 16.881 10.387 -5.060 1.00 90.06 174 ILE A N 1
ATOM 1358 C CA . ILE A 1 174 ? 17.511 9.376 -5.906 1.00 90.06 174 ILE A CA 1
ATOM 1359 C C . ILE A 1 174 ? 16.516 8.242 -6.129 1.00 90.06 174 ILE A C 1
ATOM 1361 O O . ILE A 1 174 ? 16.225 7.916 -7.284 1.00 90.06 174 ILE A O 1
ATOM 1365 N N . PHE A 1 175 ? 15.935 7.696 -5.062 1.00 91.88 175 PHE A N 1
ATOM 1366 C CA . PHE A 1 175 ? 14.892 6.677 -5.153 1.00 91.88 175 PHE A CA 1
ATOM 1367 C C . PHE A 1 175 ? 13.697 7.129 -6.007 1.00 91.88 175 PHE A C 1
ATOM 1369 O O . PHE A 1 175 ? 13.309 6.426 -6.944 1.00 91.88 175 PHE A O 1
ATOM 1376 N N . LEU A 1 176 ? 13.152 8.328 -5.774 1.00 91.06 176 LEU A N 1
ATOM 1377 C CA . LEU A 1 176 ? 12.016 8.832 -6.555 1.00 91.06 176 LEU A CA 1
ATOM 1378 C C . LEU A 1 176 ? 12.373 9.043 -8.033 1.00 91.06 176 LEU A C 1
ATOM 1380 O O . LEU A 1 176 ? 11.541 8.804 -8.914 1.00 91.06 176 LEU A O 1
ATOM 1384 N N . SER A 1 177 ? 13.611 9.442 -8.340 1.00 90.44 177 SER A N 1
ATOM 1385 C CA . SER A 1 177 ? 14.079 9.551 -9.726 1.00 90.44 177 SER A CA 1
ATOM 1386 C C . SER A 1 177 ? 14.150 8.186 -10.423 1.00 90.44 177 SER A C 1
ATOM 1388 O O . SER A 1 177 ? 13.736 8.073 -11.580 1.00 90.44 177 SER A O 1
ATOM 1390 N N . LYS A 1 178 ? 14.590 7.135 -9.716 1.00 92.44 178 LYS A N 1
ATOM 1391 C CA . LYS A 1 178 ? 14.587 5.747 -10.204 1.00 92.44 178 LYS A CA 1
ATOM 1392 C C . LYS A 1 178 ? 13.163 5.238 -10.418 1.00 92.44 178 LYS A C 1
ATOM 1394 O O . LYS A 1 178 ? 12.857 4.674 -11.467 1.00 92.44 178 LYS A O 1
ATOM 1399 N N . LEU A 1 179 ? 12.259 5.529 -9.485 1.00 92.56 179 LEU A N 1
ATOM 1400 C CA . LEU A 1 179 ? 10.840 5.186 -9.583 1.00 92.56 179 LEU A CA 1
ATOM 1401 C C . LEU A 1 179 ? 10.180 5.825 -10.819 1.00 92.56 179 LEU A C 1
ATOM 1403 O O . LEU A 1 179 ? 9.474 5.152 -11.567 1.00 92.56 179 LEU A O 1
ATOM 1407 N N . LYS A 1 180 ? 10.486 7.094 -11.122 1.00 91.38 180 LYS A N 1
ATOM 1408 C CA . LYS A 1 180 ? 10.026 7.758 -12.358 1.00 91.38 180 LYS A CA 1
ATOM 1409 C C . LYS A 1 180 ? 10.533 7.100 -13.641 1.00 91.38 180 LYS A C 1
ATOM 1411 O O . LYS A 1 180 ? 9.846 7.149 -14.661 1.00 91.38 180 LYS A O 1
ATOM 1416 N N . ARG A 1 181 ? 11.728 6.502 -13.626 1.00 91.19 181 ARG A N 1
ATOM 1417 C CA . ARG A 1 181 ? 12.293 5.821 -14.806 1.00 91.19 181 ARG A CA 1
ATOM 1418 C C . ARG A 1 181 ? 11.553 4.528 -15.144 1.00 91.19 181 ARG A C 1
ATOM 1420 O O . ARG A 1 181 ? 11.534 4.149 -16.314 1.00 91.19 181 ARG A O 1
ATOM 1427 N N . LEU A 1 182 ? 10.887 3.899 -14.170 1.00 90.12 182 LEU A N 1
ATOM 1428 C CA . LEU A 1 182 ? 10.061 2.711 -14.410 1.00 90.12 182 LEU A CA 1
ATOM 1429 C C . LEU A 1 182 ? 8.876 3.002 -15.341 1.00 90.12 182 LEU A C 1
ATOM 1431 O O . LEU A 1 182 ? 8.557 2.187 -16.216 1.00 90.12 182 LEU A O 1
ATOM 1435 N N . ARG A 1 183 ? 8.226 4.166 -15.186 1.00 86.81 183 ARG A N 1
ATOM 1436 C CA . ARG A 1 183 ? 7.074 4.566 -16.005 1.00 86.81 183 ARG A CA 1
ATOM 1437 C C . ARG A 1 183 ? 7.035 6.075 -16.259 1.00 86.81 183 ARG A C 1
ATOM 1439 O O . ARG A 1 183 ? 6.869 6.877 -15.347 1.00 86.81 183 ARG A O 1
ATOM 1446 N N . SER A 1 184 ? 7.066 6.453 -17.537 1.00 73.62 184 SER A N 1
ATOM 1447 C CA . SER A 1 184 ? 6.891 7.837 -17.988 1.00 73.62 184 SER A CA 1
ATOM 1448 C C . SER A 1 184 ? 5.410 8.244 -17.924 1.00 73.62 184 SER A C 1
ATOM 1450 O O . SER A 1 184 ? 4.657 7.989 -18.862 1.00 73.62 184 SER A O 1
ATOM 1452 N N . GLY A 1 185 ? 4.962 8.823 -16.811 1.00 76.94 185 GLY A N 1
ATOM 1453 C CA . GLY A 1 185 ? 3.627 9.426 -16.685 1.00 76.94 185 GLY A CA 1
ATOM 1454 C C . GLY A 1 185 ? 3.041 9.272 -15.288 1.00 76.94 185 GLY A C 1
ATOM 1455 O O . GLY A 1 185 ? 2.890 10.253 -14.576 1.00 76.94 185 GLY A O 1
ATOM 1456 N N . GLN A 1 186 ? 2.764 8.031 -14.893 1.00 83.44 186 GLN A N 1
ATOM 1457 C CA . GLN A 1 186 ? 2.261 7.673 -13.567 1.00 83.44 186 GLN A CA 1
ATOM 1458 C C . GLN A 1 186 ? 3.315 6.795 -12.878 1.00 83.44 186 GLN A C 1
ATOM 1460 O O . GLN A 1 186 ? 3.322 5.588 -13.117 1.00 83.44 186 GLN A O 1
ATOM 1465 N N . PRO A 1 187 ? 4.240 7.369 -12.084 1.00 87.06 187 PRO A N 1
ATOM 1466 C CA . PRO A 1 187 ? 5.327 6.599 -11.474 1.00 87.06 187 PRO A CA 1
ATOM 1467 C C . PRO A 1 187 ? 4.812 5.465 -10.583 1.00 87.06 187 PRO A C 1
ATOM 1469 O O . PRO A 1 187 ? 5.409 4.395 -10.543 1.00 87.06 187 PRO A O 1
ATOM 1472 N N . VAL A 1 188 ? 3.679 5.699 -9.911 1.00 92.06 188 VAL A N 1
ATOM 1473 C CA . VAL A 1 188 ? 2.998 4.737 -9.040 1.00 92.06 188 VAL A CA 1
ATOM 1474 C C . VAL A 1 188 ? 1.485 4.794 -9.237 1.00 92.06 188 VAL A C 1
ATOM 1476 O O . VAL A 1 188 ? 0.892 5.864 -9.421 1.00 92.06 188 VAL A O 1
ATOM 1479 N N . ASP A 1 189 ? 0.854 3.626 -9.204 1.00 91.62 189 ASP A N 1
ATOM 1480 C CA . ASP A 1 189 ? -0.597 3.464 -9.246 1.00 91.62 189 ASP A CA 1
ATOM 1481 C C . ASP A 1 189 ? -1.233 3.759 -7.881 1.00 91.62 189 ASP A C 1
ATOM 1483 O O . ASP A 1 189 ? -2.314 4.342 -7.823 1.00 91.62 189 ASP A O 1
ATOM 1487 N N . GLY A 1 190 ? -0.509 3.477 -6.796 1.00 92.62 190 GLY A N 1
ATOM 1488 C CA . GLY A 1 190 ? -1.005 3.626 -5.437 1.00 92.62 190 GLY A CA 1
ATOM 1489 C C . GLY A 1 190 ? 0.088 3.657 -4.379 1.00 92.62 190 GLY A C 1
ATOM 1490 O O . GLY A 1 190 ? 1.217 3.236 -4.634 1.00 92.62 190 GLY A O 1
ATOM 1491 N N . ILE A 1 191 ? -0.253 4.148 -3.189 1.00 94.19 191 ILE A N 1
ATOM 1492 C CA . ILE A 1 191 ? 0.637 4.148 -2.027 1.00 94.19 191 ILE A CA 1
ATOM 1493 C C . ILE A 1 191 ? -0.048 3.445 -0.862 1.00 94.19 191 ILE A C 1
ATOM 1495 O O . ILE A 1 191 ? -1.194 3.733 -0.535 1.00 94.19 191 ILE A O 1
ATOM 1499 N N . ILE A 1 192 ? 0.666 2.537 -0.216 1.00 95.00 192 ILE A N 1
ATOM 1500 C CA . ILE A 1 192 ? 0.204 1.782 0.937 1.00 95.00 192 ILE A CA 1
ATOM 1501 C C . ILE A 1 192 ? 1.031 2.239 2.124 1.00 95.00 192 ILE A C 1
ATOM 1503 O O . ILE A 1 192 ? 2.227 1.970 2.219 1.00 95.00 192 ILE A O 1
ATOM 1507 N N . GLN A 1 193 ? 0.381 2.988 3.004 1.00 95.50 193 GLN A N 1
ATOM 1508 C CA . GLN A 1 193 ? 0.984 3.494 4.219 1.00 95.50 193 GLN A CA 1
ATOM 1509 C C . GLN A 1 193 ? 0.781 2.476 5.336 1.00 95.50 193 GLN A C 1
ATOM 1511 O O . GLN A 1 193 ? -0.332 2.321 5.830 1.00 95.50 193 GLN A O 1
ATOM 1516 N N . VAL A 1 194 ? 1.849 1.811 5.755 1.00 94.50 194 VAL A N 1
ATOM 1517 C CA . VAL A 1 194 ? 1.824 0.817 6.827 1.00 94.50 194 VAL A CA 1
ATOM 1518 C C . VAL A 1 194 ? 2.076 1.498 8.174 1.00 94.50 194 VAL A C 1
ATOM 1520 O O . VAL A 1 194 ? 2.975 2.332 8.292 1.00 94.50 194 VAL A O 1
ATOM 1523 N N . MET A 1 195 ? 1.268 1.167 9.184 1.00 93.00 195 MET A N 1
ATOM 1524 C CA . MET A 1 195 ? 1.412 1.630 10.569 1.00 93.00 195 MET A CA 1
ATOM 1525 C C . MET A 1 195 ? 0.985 0.537 11.557 1.00 93.00 195 MET A C 1
ATOM 1527 O O . MET A 1 195 ? 0.166 -0.323 11.232 1.00 93.00 195 MET A O 1
ATOM 1531 N N . SER A 1 196 ? 1.496 0.593 12.788 1.00 90.69 196 SER A N 1
ATOM 1532 C CA . SER A 1 196 ? 1.006 -0.260 13.875 1.00 90.69 196 SER A CA 1
ATOM 1533 C C . SER A 1 196 ? -0.195 0.386 14.561 1.00 90.69 196 SER A C 1
ATOM 1535 O O . SER A 1 196 ? -0.175 1.577 14.871 1.00 90.69 196 SER A O 1
ATOM 1537 N N . ILE A 1 197 ? -1.226 -0.407 14.867 1.00 88.00 197 ILE A N 1
ATOM 1538 C CA . ILE A 1 197 ? -2.396 0.062 15.632 1.00 88.00 197 ILE A CA 1
ATOM 1539 C C . ILE A 1 197 ? -1.997 0.545 17.032 1.00 88.00 197 ILE A C 1
ATOM 1541 O O . ILE A 1 197 ? -2.613 1.461 17.573 1.00 88.00 197 ILE A O 1
ATOM 1545 N N . SER A 1 198 ? -0.971 -0.066 17.623 1.00 84.88 198 SER A N 1
ATOM 1546 C CA . SER A 1 198 ? -0.515 0.268 18.975 1.00 84.88 198 SER A CA 1
ATOM 1547 C C . SER A 1 198 ? 0.351 1.529 19.032 1.00 84.88 198 SER A C 1
ATOM 1549 O O . SER A 1 198 ? 0.572 2.055 20.118 1.00 84.88 198 SER A O 1
ATOM 1551 N N . ALA A 1 199 ? 0.831 2.014 17.885 1.00 87.38 199 ALA A N 1
ATOM 1552 C CA . ALA A 1 199 ? 1.723 3.165 17.777 1.00 87.38 199 ALA A CA 1
ATOM 1553 C C . ALA A 1 199 ? 1.261 4.087 16.638 1.00 87.38 199 ALA A C 1
ATOM 1555 O O . ALA A 1 199 ? 1.957 4.287 15.644 1.00 87.38 199 ALA A O 1
ATOM 1556 N N . LEU A 1 200 ? 0.039 4.612 16.764 1.00 90.25 200 LEU A N 1
ATOM 1557 C CA . LEU A 1 200 ? -0.474 5.604 15.822 1.00 90.25 200 LEU A CA 1
ATOM 1558 C C . LEU A 1 200 ? 0.257 6.943 16.012 1.00 90.25 200 LEU A C 1
ATOM 1560 O O . LEU A 1 200 ? 0.572 7.307 17.146 1.00 90.25 200 LEU A O 1
ATOM 1564 N N . PRO A 1 201 ? 0.491 7.697 14.926 1.00 90.50 201 PRO A N 1
ATOM 1565 C CA . PRO A 1 201 ? 1.284 8.917 14.978 1.00 90.50 201 PRO A CA 1
ATOM 1566 C C . PRO A 1 201 ? 0.609 10.014 15.811 1.00 90.50 201 PRO A C 1
ATOM 1568 O O . PRO A 1 201 ? -0.603 10.257 15.713 1.00 90.50 201 PRO A O 1
ATOM 1571 N N . THR A 1 202 ? 1.432 10.714 16.584 1.00 90.94 202 THR A N 1
ATOM 1572 C CA . THR A 1 202 ? 1.084 11.939 17.311 1.00 90.94 202 THR A CA 1
ATOM 1573 C C . THR A 1 202 ? 0.787 13.095 16.352 1.00 90.94 202 THR A C 1
ATOM 1575 O O . THR A 1 202 ? 1.082 13.032 15.159 1.00 90.94 202 THR A O 1
ATOM 1578 N N . ASP A 1 203 ? 0.217 14.191 16.858 1.00 89.50 203 ASP A N 1
ATOM 1579 C CA . ASP A 1 203 ? -0.147 15.352 16.034 1.00 89.50 203 ASP A CA 1
ATOM 1580 C C . ASP A 1 203 ? 1.041 15.909 15.227 1.00 89.50 203 ASP A C 1
ATOM 1582 O O . ASP A 1 203 ? 0.897 16.185 14.036 1.00 89.50 203 ASP A O 1
ATOM 1586 N N . GLY A 1 204 ? 2.224 16.010 15.848 1.00 88.94 204 GLY A N 1
ATOM 1587 C CA . GLY A 1 204 ? 3.441 16.489 15.186 1.00 88.94 204 GLY A CA 1
ATOM 1588 C C . GLY A 1 204 ? 3.978 15.522 14.125 1.00 88.94 204 GLY A C 1
ATOM 1589 O O . GLY A 1 204 ? 4.397 15.956 13.052 1.00 88.94 204 GLY A O 1
ATOM 1590 N N . GLU A 1 205 ? 3.916 14.214 14.384 1.00 91.12 205 GLU A N 1
ATOM 1591 C CA . GLU A 1 205 ? 4.320 13.183 13.418 1.00 91.12 205 GLU A CA 1
ATOM 1592 C C . GLU A 1 205 ? 3.358 13.112 12.231 1.00 91.12 205 GLU A C 1
ATOM 1594 O O . GLU A 1 205 ? 3.795 12.971 11.091 1.00 91.12 205 GLU A O 1
ATOM 1599 N N . ARG A 1 206 ? 2.047 13.266 12.465 1.00 91.69 206 ARG A N 1
ATOM 1600 C CA . ARG A 1 206 ? 1.051 13.340 11.385 1.00 91.69 206 ARG A CA 1
ATOM 1601 C C . ARG A 1 206 ? 1.295 14.533 10.475 1.00 91.69 206 ARG A C 1
ATOM 1603 O O . ARG A 1 206 ? 1.244 14.393 9.258 1.00 91.69 206 ARG A O 1
ATOM 1610 N N . ASP A 1 207 ? 1.576 15.694 11.050 1.00 90.00 207 ASP A N 1
ATOM 1611 C CA . ASP A 1 207 ? 1.889 16.904 10.292 1.00 90.00 207 ASP A CA 1
ATOM 1612 C C . ASP A 1 207 ? 3.206 16.756 9.497 1.00 90.00 207 ASP A C 1
ATOM 1614 O O . ASP A 1 207 ? 3.281 17.118 8.320 1.00 90.00 207 ASP A O 1
ATOM 1618 N N . ALA A 1 208 ? 4.229 16.119 10.079 1.00 89.88 208 ALA A N 1
ATOM 1619 C CA . ALA A 1 208 ? 5.450 15.762 9.352 1.00 89.88 208 ALA A CA 1
ATOM 1620 C C . ALA A 1 208 ? 5.169 14.817 8.171 1.00 89.88 208 ALA A C 1
ATOM 1622 O O . ALA A 1 208 ? 5.611 15.081 7.052 1.00 89.88 208 ALA A O 1
ATOM 1623 N N . LEU A 1 209 ? 4.368 13.775 8.394 1.00 90.94 209 LEU A N 1
ATOM 1624 C CA . LEU A 1 209 ? 3.961 12.801 7.384 1.00 90.94 209 LEU A CA 1
ATOM 1625 C C . LEU A 1 209 ? 3.205 13.456 6.211 1.00 90.94 209 LEU A C 1
ATOM 1627 O O . LEU A 1 209 ? 3.471 13.142 5.047 1.00 90.94 209 LEU A O 1
ATOM 1631 N N . LEU A 1 210 ? 2.308 14.408 6.493 1.00 91.00 210 LEU A N 1
ATOM 1632 C CA . LEU A 1 210 ? 1.624 15.207 5.469 1.00 91.00 210 LEU A CA 1
ATOM 1633 C C . LEU A 1 210 ? 2.619 16.018 4.630 1.00 91.00 210 LEU A C 1
ATOM 1635 O O . LEU A 1 210 ? 2.567 15.973 3.399 1.00 91.00 210 LEU A O 1
ATOM 1639 N N . ARG A 1 211 ? 3.557 16.723 5.277 1.00 89.94 211 ARG A N 1
ATOM 1640 C CA . ARG A 1 211 ? 4.572 17.526 4.578 1.00 89.94 211 ARG A CA 1
ATOM 1641 C C . ARG A 1 211 ? 5.508 16.680 3.725 1.00 89.94 211 ARG A C 1
ATOM 1643 O O . ARG A 1 211 ? 5.799 17.053 2.587 1.00 89.94 211 ARG A O 1
ATOM 1650 N N . TYR A 1 212 ? 5.991 15.556 4.250 1.00 90.81 212 TYR A N 1
ATOM 1651 C CA . TYR A 1 212 ? 6.879 14.668 3.503 1.00 90.81 212 TYR A CA 1
ATOM 1652 C C . TYR A 1 212 ? 6.157 14.026 2.325 1.00 90.81 212 TYR A C 1
ATOM 1654 O O . TYR A 1 212 ? 6.716 14.004 1.227 1.00 90.81 212 TYR A O 1
ATOM 1662 N N . ARG A 1 213 ? 4.887 13.631 2.490 1.00 90.75 213 ARG A N 1
ATOM 1663 C CA . ARG A 1 213 ? 4.051 13.202 1.362 1.00 90.75 213 ARG A CA 1
ATOM 1664 C C . ARG A 1 213 ? 3.919 14.301 0.316 1.00 90.75 213 ARG A C 1
ATOM 1666 O O . ARG A 1 213 ? 4.174 14.038 -0.850 1.00 90.75 213 ARG A O 1
ATOM 1673 N N . GLN A 1 214 ? 3.583 15.525 0.717 1.00 90.81 214 GLN A N 1
ATOM 1674 C CA . GLN A 1 214 ? 3.428 16.640 -0.218 1.00 90.81 214 GLN A CA 1
ATOM 1675 C C . GLN A 1 214 ? 4.722 16.915 -0.999 1.00 90.81 214 GLN A C 1
ATOM 1677 O O . GLN A 1 214 ? 4.682 17.150 -2.209 1.00 90.81 214 GLN A O 1
ATOM 1682 N N . LYS A 1 215 ? 5.882 16.846 -0.332 1.00 90.81 215 LYS A N 1
ATOM 1683 C CA . LYS A 1 215 ? 7.191 16.979 -0.985 1.00 90.81 215 LYS A CA 1
ATOM 1684 C C . LYS A 1 215 ? 7.448 15.829 -1.966 1.00 90.81 215 LYS A C 1
ATOM 1686 O O . LYS A 1 215 ? 7.882 16.095 -3.085 1.00 90.81 215 LYS A O 1
ATOM 1691 N N . ALA A 1 216 ? 7.144 14.589 -1.580 1.00 90.25 216 ALA A N 1
ATOM 1692 C CA . ALA A 1 216 ? 7.273 13.424 -2.452 1.00 90.25 216 ALA A CA 1
ATOM 1693 C C . ALA A 1 216 ? 6.351 13.525 -3.677 1.00 90.25 216 ALA A C 1
ATOM 1695 O O . ALA A 1 216 ? 6.806 13.302 -4.793 1.00 90.25 216 ALA A O 1
ATOM 1696 N N . ASP A 1 217 ? 5.091 13.926 -3.500 1.00 90.00 217 ASP A N 1
ATOM 1697 C CA . ASP A 1 217 ? 4.116 14.096 -4.585 1.00 90.00 217 ASP A CA 1
ATOM 1698 C C . ASP A 1 217 ? 4.552 15.202 -5.557 1.00 90.00 217 ASP A C 1
ATOM 1700 O O . ASP A 1 217 ? 4.467 15.038 -6.777 1.00 90.00 217 ASP A O 1
ATOM 1704 N N . HIS A 1 218 ? 5.087 16.313 -5.033 1.00 89.31 218 HIS A N 1
ATOM 1705 C CA . HIS A 1 218 ? 5.663 17.385 -5.845 1.00 89.31 218 HIS A CA 1
ATOM 1706 C C . HIS A 1 218 ? 6.879 16.895 -6.638 1.00 89.31 218 HIS A C 1
ATOM 1708 O O . HIS A 1 218 ? 6.962 17.108 -7.848 1.00 89.31 218 HIS A O 1
ATOM 1714 N N . GLN A 1 219 ? 7.796 16.179 -5.983 1.00 89.50 219 GLN A N 1
ATOM 1715 C CA . GLN A 1 219 ? 8.955 15.588 -6.643 1.00 89.50 219 GLN A CA 1
ATOM 1716 C C . GLN A 1 219 ? 8.547 14.540 -7.669 1.00 89.50 219 GLN A C 1
ATOM 1718 O O . GLN A 1 219 ? 9.167 14.496 -8.722 1.00 89.50 219 GLN A O 1
ATOM 1723 N N . LEU A 1 220 ? 7.508 13.740 -7.425 1.00 87.88 220 LEU A N 1
ATOM 1724 C CA . LEU A 1 220 ? 6.954 12.775 -8.375 1.00 87.88 220 LEU A CA 1
ATOM 1725 C C . LEU A 1 220 ? 6.198 13.451 -9.527 1.00 87.88 220 LEU A C 1
ATOM 1727 O O . LEU A 1 220 ? 6.150 12.893 -10.623 1.00 87.88 220 LEU A O 1
ATOM 1731 N N . GLY A 1 221 ? 5.675 14.661 -9.315 1.00 88.50 221 GLY A N 1
ATOM 1732 C CA . GLY A 1 221 ? 4.755 15.331 -10.235 1.00 88.50 221 GLY A CA 1
ATOM 1733 C C . GLY A 1 221 ? 3.399 14.625 -10.318 1.00 88.50 221 GLY A C 1
ATOM 1734 O O . GLY A 1 221 ? 2.694 14.759 -11.315 1.00 88.50 221 GLY A O 1
ATOM 1735 N N . TRP A 1 222 ? 3.058 13.829 -9.303 1.00 88.31 222 TRP A N 1
ATOM 1736 C CA . TRP A 1 222 ? 1.915 12.924 -9.304 1.00 88.31 222 TRP A CA 1
ATOM 1737 C C . TRP A 1 222 ? 1.396 12.715 -7.885 1.00 88.31 222 TRP A C 1
ATOM 1739 O O . TRP A 1 222 ? 2.176 12.379 -6.999 1.00 88.31 222 TRP A O 1
ATOM 1749 N N . GLN A 1 223 ? 0.083 12.854 -7.687 1.00 89.44 223 GLN A N 1
ATOM 1750 C CA . GLN A 1 223 ? -0.571 12.556 -6.416 1.00 89.44 223 GLN A CA 1
ATOM 1751 C C . GLN A 1 223 ? -1.361 11.245 -6.524 1.00 89.44 223 GLN A C 1
ATOM 1753 O O . GLN A 1 223 ? -2.468 11.183 -7.089 1.00 89.44 223 GLN A O 1
ATOM 1758 N N . ALA A 1 224 ? -0.778 10.185 -5.969 1.00 89.75 224 ALA A N 1
ATOM 1759 C CA . ALA A 1 224 ? -1.359 8.849 -5.966 1.00 89.75 224 ALA A CA 1
ATOM 1760 C C . ALA A 1 224 ? -2.421 8.672 -4.860 1.00 89.75 224 ALA A C 1
ATOM 1762 O O . ALA A 1 224 ? -2.371 9.354 -3.834 1.00 89.75 224 ALA A O 1
ATOM 1763 N N . PRO A 1 225 ? -3.408 7.777 -5.059 1.00 91.88 225 PRO A N 1
ATOM 1764 C CA . PRO A 1 225 ? -4.291 7.340 -3.982 1.00 91.88 225 PRO A CA 1
ATOM 1765 C C . PRO A 1 225 ? -3.501 6.631 -2.875 1.00 91.88 225 PRO A C 1
ATOM 1767 O O . PRO A 1 225 ? -2.516 5.943 -3.152 1.00 91.88 225 PRO A O 1
ATOM 1770 N N . VAL A 1 226 ? -3.950 6.799 -1.630 1.00 93.25 226 VAL A N 1
ATOM 1771 C CA . VAL A 1 226 ? -3.306 6.214 -0.447 1.00 93.25 226 VAL A CA 1
ATOM 1772 C C . VAL A 1 226 ? -4.256 5.238 0.241 1.00 93.25 226 VAL A C 1
ATOM 1774 O O . VAL A 1 226 ? -5.406 5.586 0.502 1.00 93.25 226 VAL A O 1
ATOM 1777 N N . TRP A 1 227 ? -3.780 4.049 0.594 1.00 94.25 227 TRP A N 1
ATOM 1778 C CA . TRP A 1 227 ? -4.460 3.119 1.498 1.00 94.25 227 TRP A CA 1
ATOM 1779 C C . TRP A 1 227 ? -3.663 3.023 2.792 1.00 94.25 227 TRP A C 1
ATOM 1781 O O . TRP A 1 227 ? -2.439 2.912 2.765 1.00 94.25 227 TRP A O 1
ATOM 1791 N N . LEU A 1 228 ? -4.349 3.076 3.928 1.00 94.25 228 LEU A N 1
ATOM 1792 C CA . LEU A 1 228 ? -3.727 2.857 5.226 1.00 94.25 228 LEU A CA 1
ATOM 1793 C C . LEU A 1 228 ? -3.770 1.362 5.544 1.00 94.25 228 LEU A C 1
ATOM 1795 O O . LEU A 1 228 ? -4.829 0.745 5.475 1.00 94.25 228 LEU A O 1
ATOM 1799 N N . TRP A 1 229 ? -2.634 0.785 5.903 1.00 94.12 229 TRP A N 1
ATOM 1800 C CA . TRP A 1 229 ? -2.516 -0.604 6.313 1.00 94.12 229 TRP A CA 1
ATOM 1801 C C . TRP A 1 229 ? -2.114 -0.663 7.779 1.00 94.12 229 TRP A C 1
ATOM 1803 O O . TRP A 1 229 ? -1.021 -0.247 8.157 1.00 94.12 229 TRP A O 1
ATOM 1813 N N . LEU A 1 230 ? -3.012 -1.168 8.610 1.00 92.00 230 LEU A N 1
ATOM 1814 C CA . LEU A 1 230 ? -2.853 -1.209 10.051 1.00 92.00 230 LEU A CA 1
ATOM 1815 C C . LEU A 1 230 ? -2.559 -2.635 10.504 1.00 92.00 230 LEU A C 1
ATOM 1817 O O . LEU A 1 230 ? -3.406 -3.523 10.383 1.00 92.00 230 LEU A O 1
ATOM 1821 N N . THR A 1 231 ? -1.354 -2.853 11.026 1.00 88.00 231 THR A N 1
ATOM 1822 C CA . THR A 1 231 ? -0.960 -4.145 11.595 1.00 88.00 231 THR A CA 1
ATOM 1823 C C . THR A 1 231 ? -1.344 -4.210 13.067 1.00 88.00 231 THR A C 1
ATOM 1825 O O . THR A 1 231 ? -1.064 -3.270 13.822 1.00 88.00 231 THR A O 1
ATOM 1828 N N . ASP A 1 232 ? -1.946 -5.322 13.483 1.00 80.12 232 ASP A N 1
ATOM 1829 C CA . ASP A 1 232 ? -2.300 -5.556 14.882 1.00 80.12 232 ASP A CA 1
ATOM 1830 C C . ASP A 1 232 ? -1.471 -6.674 15.514 1.00 80.12 232 ASP A C 1
ATOM 1832 O O . ASP A 1 232 ? -1.633 -7.849 15.187 1.00 80.12 232 ASP A O 1
ATOM 1836 N N . ASN A 1 233 ? -0.641 -6.302 16.485 1.00 65.19 233 ASN A N 1
ATOM 1837 C CA . ASN A 1 233 ? 0.161 -7.224 17.283 1.00 65.19 233 ASN A CA 1
ATOM 1838 C C . ASN A 1 233 ? -0.713 -8.041 18.256 1.00 65.19 233 ASN A C 1
ATOM 1840 O O . ASN A 1 233 ? -0.308 -9.104 18.717 1.00 65.19 233 ASN A O 1
ATOM 1844 N N . ALA A 1 234 ? -1.893 -7.521 18.624 1.00 52.38 234 ALA A N 1
ATOM 1845 C CA . ALA A 1 234 ? -2.745 -8.098 19.667 1.00 52.38 234 ALA A CA 1
ATOM 1846 C C . ALA A 1 234 ? -3.646 -9.231 19.158 1.00 52.38 234 ALA A C 1
ATOM 1848 O O . ALA A 1 234 ? -4.292 -9.914 19.952 1.00 52.38 234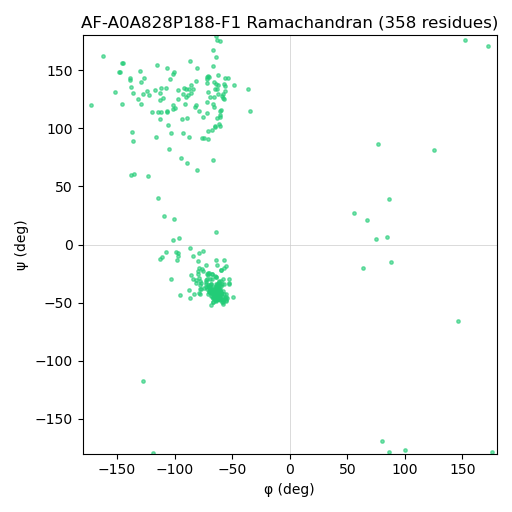 ALA A O 1
ATOM 1849 N N . THR A 1 235 ? -3.698 -9.417 17.843 1.00 51.16 235 THR A N 1
ATOM 1850 C CA . THR A 1 235 ? -4.620 -10.338 17.201 1.00 51.16 235 THR A CA 1
ATOM 1851 C C . THR A 1 235 ? -3.846 -11.587 16.794 1.00 51.16 235 THR A C 1
ATOM 1853 O O . THR A 1 235 ? -3.261 -11.635 15.720 1.00 51.16 235 TH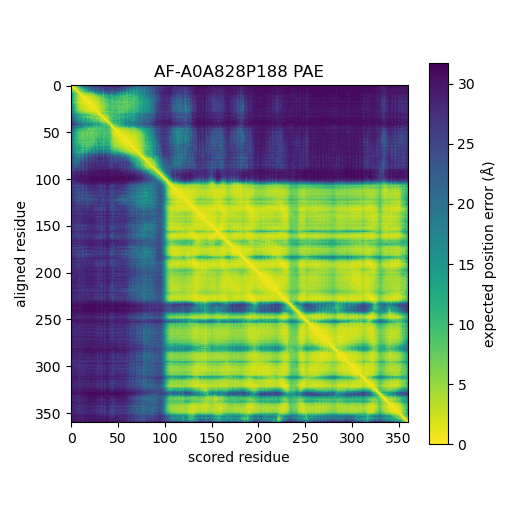R A O 1
ATOM 1856 N N . GLY A 1 236 ? -3.876 -12.633 17.625 1.00 47.06 236 GLY A N 1
ATOM 1857 C CA . GLY A 1 236 ? -3.351 -13.965 17.279 1.00 47.06 236 GLY A CA 1
ATOM 1858 C C . GLY A 1 236 ? -4.093 -14.661 16.126 1.00 47.06 236 GLY A C 1
ATOM 1859 O O . GLY A 1 236 ? -3.882 -15.849 15.904 1.00 47.06 236 GLY A O 1
ATOM 1860 N N . ALA A 1 237 ? -4.969 -13.943 15.413 1.00 48.88 237 ALA A N 1
ATOM 186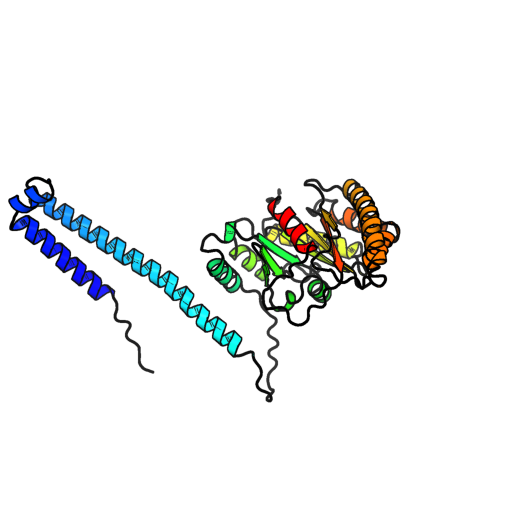1 C CA . ALA A 1 237 ? -5.704 -14.472 14.279 1.00 48.88 237 ALA A CA 1
ATOM 1862 C C . ALA A 1 237 ? -4.731 -14.797 13.156 1.00 48.88 237 ALA A C 1
ATOM 1864 O O . ALA A 1 237 ? -4.085 -13.914 12.586 1.00 48.88 237 ALA A O 1
ATOM 1865 N N . ARG A 1 238 ? -4.686 -16.072 12.786 1.00 53.12 238 ARG A N 1
ATOM 1866 C CA . ARG A 1 238 ? -4.155 -16.457 11.488 1.00 53.12 238 ARG A CA 1
ATOM 1867 C C . ARG A 1 238 ? -5.099 -15.900 10.433 1.00 53.12 238 ARG A C 1
ATOM 1869 O O . ARG A 1 238 ? -6.309 -16.108 10.490 1.00 53.12 238 ARG A O 1
ATOM 1876 N N . GLN A 1 239 ? -4.556 -15.158 9.473 1.00 52.22 239 GLN A N 1
ATOM 1877 C CA . GLN A 1 239 ? -5.331 -14.825 8.289 1.00 52.22 239 GLN A CA 1
ATOM 1878 C C . GLN A 1 239 ? -5.407 -16.092 7.441 1.00 52.22 239 GLN A C 1
ATOM 1880 O O . GLN A 1 239 ? -4.512 -16.379 6.650 1.00 52.22 239 GLN A O 1
ATOM 1885 N N . ASP A 1 240 ? -6.452 -16.886 7.656 1.00 51.66 240 ASP A N 1
ATOM 1886 C CA . ASP A 1 240 ? -6.746 -18.004 6.775 1.00 51.66 240 ASP A CA 1
ATOM 1887 C C . ASP A 1 240 ? -6.923 -17.482 5.351 1.00 51.66 240 ASP A C 1
ATOM 1889 O O . ASP A 1 240 ? -7.611 -16.486 5.123 1.00 51.66 240 ASP A O 1
ATOM 1893 N N . ALA A 1 241 ? -6.378 -18.198 4.368 1.00 46.34 241 ALA A N 1
ATOM 1894 C CA . ALA A 1 241 ? -6.532 -17.862 2.950 1.00 46.34 241 ALA A CA 1
ATOM 1895 C C . ALA A 1 241 ? -8.010 -17.784 2.493 1.00 46.34 241 ALA A C 1
ATOM 1897 O O . ALA A 1 241 ? -8.305 -17.270 1.418 1.00 46.34 241 ALA A O 1
ATOM 1898 N N . LYS A 1 242 ? -8.954 -18.287 3.307 1.00 48.59 242 LYS A N 1
ATOM 1899 C CA . LYS A 1 242 ? -10.409 -18.208 3.093 1.00 48.59 242 LYS A CA 1
ATOM 1900 C C . LYS A 1 242 ? -11.107 -17.069 3.851 1.00 48.59 242 LYS A C 1
ATOM 1902 O O . LYS A 1 242 ? -12.307 -16.881 3.656 1.00 48.59 242 LYS A O 1
ATOM 1907 N N . ALA A 1 243 ? -10.416 -16.348 4.732 1.00 62.91 243 ALA A N 1
ATOM 1908 C CA . ALA A 1 243 ? -11.006 -15.250 5.491 1.00 62.91 243 ALA A CA 1
ATOM 1909 C C . ALA A 1 243 ? -11.301 -14.053 4.571 1.00 62.91 243 ALA A C 1
ATOM 1911 O O . ALA A 1 243 ? -10.558 -13.772 3.639 1.00 62.91 243 ALA A O 1
ATOM 1912 N N . ALA A 1 244 ? -12.396 -13.330 4.806 1.00 65.25 244 ALA A N 1
ATOM 1913 C CA . ALA A 1 244 ? -12.670 -12.106 4.056 1.00 65.25 244 ALA A CA 1
ATOM 1914 C C . ALA A 1 244 ? -11.632 -11.018 4.390 1.00 65.25 244 ALA A C 1
ATOM 1916 O O . ALA A 1 244 ? -11.059 -11.007 5.481 1.00 65.25 244 ALA A O 1
ATOM 1917 N N . ALA A 1 245 ? -11.404 -10.086 3.463 1.00 75.62 245 ALA A N 1
ATOM 1918 C CA . ALA A 1 245 ? -10.574 -8.916 3.725 1.00 75.62 245 ALA A CA 1
ATOM 1919 C C . ALA A 1 245 ? -11.140 -8.111 4.907 1.00 75.62 245 ALA A C 1
ATOM 1921 O O . ALA A 1 245 ? -12.309 -7.720 4.905 1.00 75.62 245 ALA A O 1
ATOM 1922 N N . THR A 1 246 ? -10.305 -7.844 5.907 1.00 85.38 246 THR A N 1
ATOM 1923 C CA . THR A 1 246 ? -10.687 -7.068 7.087 1.00 85.38 246 THR A CA 1
ATOM 1924 C C . THR A 1 246 ? -10.336 -5.608 6.842 1.00 85.38 246 THR A C 1
ATOM 1926 O O . THR A 1 246 ? -9.201 -5.194 7.045 1.00 85.38 246 THR A O 1
ATOM 1929 N N . GLY A 1 247 ? -11.292 -4.804 6.392 1.00 88.19 247 GLY A N 1
ATOM 1930 C CA . GLY A 1 247 ? -11.030 -3.395 6.125 1.00 88.19 247 GLY A CA 1
ATOM 1931 C C . GLY A 1 247 ? -12.205 -2.657 5.514 1.00 88.19 247 GLY A C 1
ATOM 1932 O O . GLY A 1 247 ? -13.287 -3.209 5.319 1.00 88.19 247 GLY A O 1
ATOM 1933 N N . VAL A 1 248 ? -11.976 -1.382 5.229 1.00 90.75 248 VAL A N 1
ATOM 1934 C CA . VAL A 1 248 ? -12.928 -0.482 4.586 1.00 90.75 248 VAL A CA 1
ATOM 1935 C C . VAL A 1 248 ? -12.253 0.168 3.390 1.00 90.75 248 VAL A C 1
ATOM 1937 O O . VAL A 1 248 ? -11.187 0.762 3.530 1.00 90.75 248 VAL A O 1
ATOM 1940 N N . ILE A 1 249 ? -12.915 0.125 2.237 1.00 90.94 249 ILE A N 1
ATOM 1941 C CA . ILE A 1 249 ? -12.606 0.984 1.095 1.00 90.94 249 ILE A CA 1
ATOM 1942 C C . ILE A 1 249 ? -13.569 2.172 1.121 1.00 90.94 249 ILE A C 1
ATOM 1944 O O . ILE A 1 249 ? -14.789 2.012 1.176 1.00 90.94 249 ILE A O 1
ATOM 1948 N N . PHE A 1 250 ? -13.012 3.374 1.104 1.00 85.25 250 PHE A N 1
ATOM 1949 C CA . PHE A 1 250 ? -13.734 4.621 0.937 1.00 85.25 250 PHE A CA 1
ATOM 1950 C C . PHE A 1 250 ? -14.008 4.862 -0.550 1.00 85.25 250 PHE A C 1
ATOM 1952 O O . PHE A 1 250 ? -13.159 4.625 -1.411 1.00 85.25 250 PHE A O 1
ATOM 1959 N N . GLY A 1 251 ? -15.200 5.378 -0.851 1.00 74.69 251 GLY A N 1
ATOM 1960 C CA . GLY A 1 251 ? -15.533 5.833 -2.199 1.00 74.69 251 GLY A CA 1
ATOM 1961 C C . GLY A 1 251 ? -14.608 6.962 -2.696 1.00 74.69 251 GLY A C 1
ATOM 1962 O O . GLY A 1 251 ? -13.781 7.484 -1.947 1.00 74.69 251 GLY A O 1
ATOM 1963 N N . PRO A 1 252 ? -14.756 7.392 -3.962 1.00 68.88 252 PRO A N 1
ATOM 1964 C CA . PRO A 1 252 ? -13.838 8.329 -4.618 1.00 68.88 252 PRO A CA 1
ATOM 1965 C C . PRO A 1 252 ? -13.686 9.702 -3.943 1.00 68.88 252 PRO A C 1
ATOM 1967 O O . PRO A 1 252 ? -12.656 10.345 -4.143 1.00 68.88 252 PRO A O 1
ATOM 1970 N N . GLU A 1 253 ? -14.660 10.124 -3.133 1.00 65.62 253 GLU A N 1
ATOM 1971 C CA . GLU A 1 253 ? -14.613 11.346 -2.315 1.00 65.62 253 GLU A CA 1
ATOM 1972 C C . GLU A 1 253 ? -14.611 11.035 -0.815 1.00 65.62 253 GLU A C 1
ATOM 1974 O O . GLU A 1 253 ? -15.315 11.695 -0.057 1.00 65.62 253 GLU A O 1
ATOM 1979 N N . GLY A 1 254 ? -13.886 9.991 -0.391 1.00 71.38 254 GLY A N 1
ATOM 1980 C CA . GLY A 1 254 ? -13.807 9.557 1.005 1.00 71.38 254 GLY A CA 1
ATOM 1981 C C . GLY A 1 254 ? -13.862 10.737 1.978 1.00 71.38 254 GLY A C 1
ATOM 1982 O O . GLY A 1 254 ? -12.993 11.605 1.963 1.00 71.38 254 GLY A O 1
ATOM 1983 N N . THR A 1 255 ? -14.922 10.797 2.786 1.00 82.88 255 THR A N 1
ATOM 1984 C CA . THR A 1 255 ? -15.119 11.847 3.791 1.00 82.88 255 THR A CA 1
ATOM 1985 C C . THR A 1 255 ? -14.875 11.268 5.173 1.00 82.88 255 THR A C 1
ATOM 1987 O O . THR A 1 255 ? -15.127 10.088 5.410 1.00 82.88 255 THR A O 1
ATOM 1990 N N . VAL A 1 256 ? -14.447 12.107 6.117 1.00 85.25 256 VAL A N 1
ATOM 1991 C CA . VAL A 1 256 ? -14.237 11.681 7.512 1.00 85.25 256 VAL A CA 1
ATOM 1992 C C . VAL A 1 256 ? -15.522 11.103 8.117 1.00 85.25 256 VAL A C 1
ATOM 1994 O O . VAL A 1 256 ? -15.485 10.076 8.788 1.00 85.25 256 VAL A O 1
ATOM 1997 N N . LYS A 1 257 ? -16.679 11.712 7.823 1.00 86.12 257 LYS A N 1
ATOM 1998 C CA . LYS A 1 257 ? -17.980 11.206 8.280 1.00 86.12 257 LYS A CA 1
ATOM 1999 C C . LYS A 1 257 ? -18.315 9.844 7.660 1.00 86.12 257 LYS A C 1
ATOM 2001 O O . LYS A 1 257 ? -18.716 8.935 8.378 1.00 86.12 257 LYS A O 1
ATOM 2006 N N . GLY A 1 258 ? -18.110 9.692 6.349 1.00 87.00 258 GLY A N 1
ATOM 2007 C CA . GLY A 1 258 ? -18.321 8.414 5.666 1.00 87.00 258 GLY A CA 1
ATOM 2008 C C . GLY A 1 258 ? -17.392 7.316 6.187 1.00 87.00 258 GLY A C 1
ATOM 2009 O O . GLY A 1 258 ? -17.810 6.168 6.310 1.00 87.00 258 GLY A O 1
ATOM 2010 N N . ALA A 1 259 ? -16.160 7.667 6.565 1.00 87.56 259 ALA A N 1
ATOM 2011 C CA . ALA A 1 259 ? -15.234 6.735 7.194 1.00 87.56 259 ALA A CA 1
ATOM 2012 C C . ALA A 1 259 ? -15.722 6.264 8.576 1.00 87.56 259 ALA A C 1
ATOM 2014 O O . ALA A 1 259 ? -15.648 5.070 8.860 1.00 87.56 259 ALA A O 1
ATOM 2015 N N . ASP A 1 260 ? -16.277 7.153 9.409 1.00 89.00 260 ASP A N 1
ATOM 2016 C CA . ASP A 1 260 ? -16.829 6.784 10.725 1.00 89.00 260 ASP A CA 1
ATOM 2017 C C . ASP A 1 260 ? -18.011 5.801 10.621 1.00 89.00 260 ASP A C 1
ATOM 2019 O O . ASP A 1 260 ? -18.089 4.798 11.345 1.00 89.00 260 ASP A O 1
ATOM 2023 N N . GLU A 1 261 ? -18.921 6.061 9.680 1.00 90.31 261 GLU A N 1
ATOM 2024 C CA . GLU A 1 261 ? -20.060 5.187 9.382 1.00 90.31 261 GLU A CA 1
ATOM 2025 C C . GLU A 1 261 ? -19.590 3.830 8.841 1.00 90.31 261 GLU A C 1
ATOM 2027 O O . GLU A 1 261 ? -20.089 2.772 9.247 1.00 90.31 261 GLU A O 1
ATOM 2032 N N . ALA A 1 262 ? -18.576 3.843 7.975 1.00 90.69 262 ALA A N 1
ATOM 2033 C CA . ALA A 1 262 ? -18.002 2.633 7.415 1.00 90.69 262 ALA A CA 1
ATOM 2034 C C . ALA A 1 262 ? -17.260 1.794 8.469 1.00 90.69 262 ALA A C 1
ATOM 2036 O O . ALA A 1 262 ? -17.431 0.577 8.487 1.00 90.69 262 ALA A O 1
ATOM 2037 N N . PHE A 1 263 ? -16.534 2.405 9.413 1.00 91.88 263 PHE A N 1
ATOM 2038 C CA . PHE A 1 263 ? -15.951 1.678 10.549 1.00 91.88 263 PHE A CA 1
ATOM 2039 C C . PHE A 1 263 ? -17.009 1.097 11.481 1.00 91.88 263 PHE A C 1
ATOM 2041 O O . PHE A 1 263 ? -16.863 -0.030 11.948 1.00 91.88 263 PHE A O 1
ATOM 2048 N N . SER A 1 264 ? -18.096 1.830 11.724 1.00 91.56 264 SER A N 1
ATOM 2049 C CA . SER A 1 264 ? -19.210 1.334 12.540 1.00 91.56 264 SER A CA 1
ATOM 2050 C C . SER A 1 264 ? -19.875 0.117 11.881 1.00 91.56 264 SER A C 1
ATOM 2052 O O . SER A 1 264 ? -20.190 -0.870 12.549 1.00 91.56 264 SER A O 1
ATOM 2054 N N . THR A 1 265 ? -20.016 0.147 10.553 1.00 92.69 265 THR A N 1
ATOM 2055 C CA . THR A 1 265 ? -20.524 -0.976 9.751 1.00 92.69 265 THR A CA 1
ATOM 2056 C C . THR A 1 265 ? -19.550 -2.154 9.741 1.00 92.69 265 THR A C 1
ATOM 2058 O O . THR A 1 265 ? -19.968 -3.295 9.957 1.00 92.69 265 THR A O 1
ATOM 2061 N N . LEU A 1 266 ? -18.251 -1.888 9.561 1.00 91.25 266 LEU A N 1
ATOM 2062 C CA . LEU A 1 266 ? -17.201 -2.902 9.627 1.00 91.25 266 LEU A CA 1
ATOM 2063 C C . LEU A 1 266 ? -17.217 -3.591 10.992 1.00 91.25 266 LEU A C 1
ATOM 2065 O O . LEU A 1 266 ? -17.237 -4.814 11.047 1.00 91.25 266 LEU A O 1
ATOM 2069 N N . ALA A 1 267 ? -17.287 -2.839 12.091 1.00 91.50 267 ALA A N 1
ATOM 2070 C CA . ALA A 1 267 ? -17.311 -3.411 13.432 1.00 91.50 267 ALA A CA 1
ATOM 2071 C C . ALA A 1 267 ? -18.477 -4.394 13.623 1.00 91.50 267 ALA A C 1
ATOM 2073 O O . ALA A 1 267 ? -18.277 -5.477 14.173 1.00 91.50 267 ALA A O 1
ATOM 2074 N N . LEU A 1 268 ? -19.677 -4.069 13.127 1.00 92.12 268 LEU A N 1
ATOM 2075 C CA . LEU A 1 268 ? -20.825 -4.984 13.149 1.00 92.12 268 LEU A CA 1
ATOM 2076 C C . LEU A 1 268 ? -20.602 -6.229 12.281 1.00 92.12 268 LEU A C 1
ATOM 2078 O O . LEU A 1 268 ? -20.988 -7.330 12.676 1.00 92.12 268 LEU A O 1
ATOM 2082 N N . HIS A 1 269 ? -19.991 -6.072 11.106 1.00 90.50 269 HIS A N 1
ATOM 2083 C CA . HIS A 1 269 ? -19.666 -7.196 10.232 1.00 90.50 269 HIS A CA 1
ATOM 2084 C C . HIS A 1 269 ? -18.643 -8.137 10.881 1.00 90.50 269 HIS A C 1
ATOM 2086 O O . HIS A 1 269 ? -18.881 -9.341 10.957 1.00 90.50 269 HIS A O 1
ATOM 2092 N N . LEU A 1 270 ? -17.565 -7.582 11.440 1.00 89.12 270 LEU A N 1
ATOM 2093 C CA . LEU A 1 270 ? -16.531 -8.326 12.160 1.00 89.12 270 LEU A CA 1
ATOM 2094 C C . LEU A 1 270 ? -17.078 -9.015 13.407 1.00 89.12 270 LEU A C 1
ATOM 2096 O O . LEU A 1 270 ? -16.666 -10.129 13.709 1.00 89.12 270 LEU A O 1
ATOM 2100 N N . GLN A 1 271 ? -18.051 -8.410 14.095 1.00 90.19 271 GLN A N 1
ATOM 2101 C CA . GLN A 1 271 ? -18.724 -9.059 15.218 1.00 90.19 271 GLN A CA 1
ATOM 2102 C C . GLN A 1 271 ? -19.464 -10.325 14.766 1.00 90.19 271 GLN A C 1
ATOM 2104 O O . GLN A 1 271 ? -19.349 -11.373 15.395 1.00 90.19 271 GLN A O 1
ATOM 2109 N N . LYS A 1 272 ? -20.230 -10.236 13.672 1.00 89.69 272 LYS A N 1
ATOM 2110 C CA . LYS A 1 272 ? -20.973 -11.381 13.126 1.00 89.69 272 LYS A CA 1
ATOM 2111 C C . LYS A 1 272 ? -20.025 -12.468 12.617 1.00 89.69 272 LYS A C 1
ATOM 2113 O O . LYS A 1 272 ? -20.219 -13.634 12.947 1.00 89.69 272 LYS A O 1
ATOM 2118 N N . ALA A 1 273 ? -19.001 -12.081 11.855 1.00 86.19 273 ALA A N 1
ATOM 2119 C CA . ALA A 1 273 ? -18.004 -12.998 11.310 1.00 86.19 273 ALA A CA 1
ATOM 2120 C C . ALA A 1 273 ? -17.184 -13.675 12.419 1.00 86.19 273 ALA A C 1
ATOM 2122 O O . ALA A 1 273 ? -17.062 -14.896 12.429 1.00 86.19 273 ALA A O 1
ATOM 2123 N N . GLY A 1 274 ? -16.699 -12.906 13.396 1.00 84.94 274 GLY A N 1
ATOM 2124 C CA . GLY A 1 274 ? -15.943 -13.429 14.531 1.00 84.94 274 GLY A CA 1
ATOM 2125 C C . GLY A 1 274 ? -16.774 -14.346 15.431 1.00 84.94 274 GLY A C 1
ATOM 2126 O O . GLY A 1 274 ? -16.280 -15.380 15.862 1.00 84.94 274 GLY A O 1
ATOM 2127 N N . MET A 1 275 ? -18.059 -14.042 15.658 1.00 87.69 275 MET A N 1
ATOM 2128 C CA . MET A 1 275 ? -18.945 -14.936 16.416 1.00 87.69 275 MET A CA 1
ATOM 2129 C C . MET A 1 275 ? -19.131 -16.280 15.701 1.00 87.69 275 MET A C 1
ATOM 2131 O O . MET A 1 275 ? -19.136 -17.322 16.347 1.00 87.69 275 MET A O 1
ATOM 2135 N N . ALA A 1 276 ? -19.248 -16.269 14.369 1.00 84.88 276 ALA A N 1
ATOM 2136 C CA . ALA A 1 276 ? -19.326 -17.493 13.577 1.00 84.88 276 ALA A CA 1
ATOM 2137 C C . ALA A 1 276 ? -18.002 -18.281 13.570 1.00 84.88 276 ALA A C 1
ATOM 2139 O O . ALA A 1 276 ? -18.037 -19.509 13.560 1.00 84.88 276 ALA A O 1
ATOM 2140 N N . GLN A 1 277 ? -16.850 -17.600 13.599 1.00 80.81 277 GLN A N 1
ATOM 2141 C CA . GLN A 1 277 ? -15.536 -18.248 13.675 1.00 80.81 277 GLN A CA 1
ATOM 2142 C C . GLN A 1 277 ? -15.312 -18.952 15.014 1.00 80.81 277 GLN A C 1
ATOM 2144 O O . GLN A 1 277 ? -14.927 -20.116 15.006 1.00 80.81 277 GLN A O 1
ATOM 2149 N N . ILE A 1 278 ? -15.652 -18.316 16.141 1.00 83.06 278 ILE A N 1
ATOM 2150 C CA . ILE A 1 278 ? -15.479 -18.914 17.479 1.00 83.06 278 ILE A CA 1
ATOM 2151 C C . ILE A 1 278 ? -16.256 -20.223 17.645 1.00 83.06 278 ILE A C 1
ATOM 2153 O O . ILE A 1 278 ? -15.811 -21.116 18.363 1.00 83.06 278 ILE A O 1
ATOM 2157 N N . LEU A 1 279 ? -17.407 -20.361 16.977 1.00 82.94 279 LEU A N 1
ATOM 2158 C CA . LEU A 1 279 ? -18.179 -21.606 17.001 1.00 82.94 279 LEU A CA 1
ATOM 2159 C C . LEU A 1 279 ? -17.423 -22.785 16.371 1.00 82.94 279 LEU A C 1
ATOM 2161 O O . LEU A 1 279 ? -17.672 -23.925 16.755 1.00 82.94 279 LEU A O 1
ATOM 2165 N N . ASN A 1 280 ? -16.522 -22.516 15.423 1.00 81.31 280 ASN A N 1
ATOM 2166 C CA . ASN A 1 280 ? -15.713 -23.535 14.757 1.00 81.31 280 ASN A CA 1
ATOM 2167 C C . ASN A 1 280 ? -14.340 -23.692 15.423 1.00 81.31 280 ASN A C 1
ATOM 2169 O O . ASN A 1 280 ? -13.899 -24.815 15.652 1.00 81.31 280 ASN A O 1
ATOM 2173 N N . GLU A 1 281 ? -13.685 -22.579 15.756 1.00 79.38 281 GLU A N 1
ATOM 2174 C CA . GLU A 1 281 ? -12.347 -22.550 16.342 1.00 79.38 281 GLU A CA 1
ATOM 2175 C C . GLU A 1 281 ? -12.293 -21.526 17.490 1.00 79.38 281 GLU A C 1
ATOM 2177 O O . GLU A 1 281 ? -12.108 -20.329 17.267 1.00 79.38 281 GLU A O 1
ATOM 2182 N N . PRO A 1 282 ? -12.454 -21.969 18.753 1.00 74.56 282 PRO A N 1
ATOM 2183 C CA . PRO A 1 282 ? -12.540 -21.067 19.906 1.00 74.56 282 PRO A CA 1
ATOM 2184 C C . PRO A 1 282 ? -11.274 -20.239 20.172 1.00 74.56 282 PRO A C 1
ATOM 2186 O O . PRO A 1 282 ? -11.329 -19.257 20.911 1.00 74.56 282 PRO A O 1
ATOM 2189 N N . ALA A 1 283 ? -10.134 -20.646 19.605 1.00 71.56 283 ALA A N 1
ATOM 2190 C CA . ALA A 1 283 ? -8.862 -19.938 19.720 1.00 71.56 283 ALA A CA 1
ATOM 2191 C C . ALA A 1 283 ? -8.792 -18.686 18.824 1.00 71.56 283 ALA A C 1
ATOM 2193 O O . ALA A 1 283 ? -8.038 -17.763 19.136 1.00 71.56 283 ALA A O 1
ATOM 2194 N N . ASP A 1 284 ? -9.615 -18.608 17.774 1.00 73.62 284 ASP A N 1
ATOM 2195 C CA . ASP A 1 284 ? -9.613 -17.508 16.809 1.00 73.62 284 ASP A CA 1
ATOM 2196 C C . ASP A 1 284 ? -10.640 -16.429 17.180 1.00 73.62 284 ASP A C 1
ATOM 2198 O O . ASP A 1 284 ? -11.699 -16.266 16.575 1.00 73.62 284 ASP A O 1
ATOM 2202 N N . PHE A 1 285 ? -10.311 -15.637 18.203 1.00 77.25 285 PHE A N 1
ATOM 2203 C CA . PHE A 1 285 ? -11.146 -14.519 18.675 1.00 77.25 285 PHE A CA 1
ATOM 2204 C C . PHE A 1 285 ? -10.742 -13.153 18.096 1.00 77.25 285 PHE A C 1
ATOM 2206 O O . PHE A 1 285 ? -11.299 -12.116 18.470 1.00 77.25 285 PHE A O 1
ATOM 2213 N N . GLY A 1 286 ? -9.788 -13.126 17.165 1.00 80.56 286 GLY A N 1
ATOM 2214 C CA . GLY A 1 286 ? -9.172 -11.888 16.702 1.00 80.56 286 GLY A CA 1
ATOM 2215 C C . GLY A 1 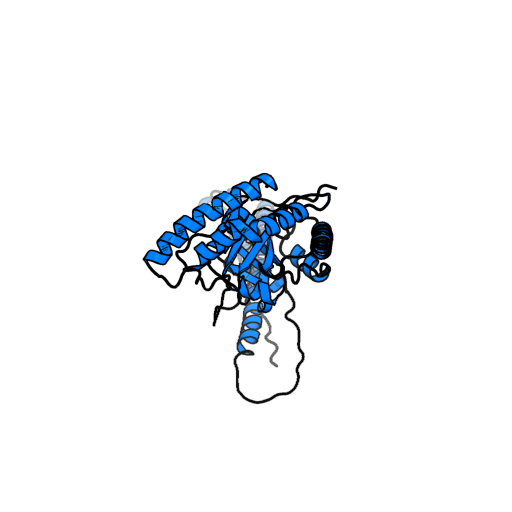286 ? -10.118 -10.903 16.007 1.00 80.56 286 GLY A C 1
ATOM 2216 O O . GLY A 1 286 ? -10.078 -9.705 16.289 1.00 80.56 286 GLY A O 1
ATOM 2217 N N . LEU A 1 287 ? -11.042 -11.388 15.166 1.00 84.81 287 LEU A N 1
ATOM 2218 C CA . LEU A 1 287 ? -12.044 -10.519 14.531 1.00 84.81 287 LEU A CA 1
ATOM 2219 C C . LEU A 1 287 ? -12.991 -9.880 15.558 1.00 84.81 287 LEU A C 1
ATOM 2221 O O . LEU A 1 287 ? -13.388 -8.723 15.396 1.00 84.81 287 LEU A O 1
ATOM 2225 N N . LEU A 1 288 ? -13.336 -10.602 16.633 1.00 86.75 288 LEU A N 1
ATOM 2226 C CA . LEU A 1 288 ? -14.156 -10.054 17.716 1.00 86.75 288 LEU A CA 1
ATOM 2227 C C . LEU A 1 288 ? -13.398 -9.008 18.528 1.00 86.75 288 LEU A C 1
ATOM 2229 O O . LEU A 1 288 ? -13.973 -7.973 18.865 1.00 86.75 288 LEU A O 1
ATOM 2233 N N . GLN A 1 289 ? -12.120 -9.249 18.819 1.00 87.69 289 GLN A N 1
ATOM 2234 C CA . GLN A 1 289 ? -11.282 -8.279 19.518 1.00 87.69 289 GLN A CA 1
ATOM 2235 C C . GLN A 1 289 ? -11.144 -6.988 18.706 1.00 87.69 289 GLN A C 1
ATOM 2237 O O . GLN A 1 289 ? -11.353 -5.900 19.245 1.00 87.69 289 GLN A O 1
ATOM 2242 N N . LEU A 1 290 ? -10.888 -7.095 17.400 1.00 87.75 290 LEU A N 1
ATOM 2243 C CA . LEU A 1 290 ? -10.836 -5.935 16.515 1.00 87.75 290 LEU A CA 1
ATOM 2244 C C . LEU A 1 290 ? -12.188 -5.212 16.451 1.00 87.75 290 LEU A C 1
ATOM 2246 O O . LEU A 1 290 ? -12.233 -3.988 16.555 1.00 87.75 290 LEU A O 1
ATOM 2250 N N . SER A 1 291 ? -13.297 -5.954 16.351 1.00 90.62 291 SER A N 1
ATOM 2251 C CA . SER A 1 291 ? -14.652 -5.388 16.405 1.00 90.62 291 SER A CA 1
ATOM 2252 C C . SER A 1 291 ? -14.895 -4.586 17.689 1.00 90.62 291 SER A C 1
ATOM 2254 O O . SER A 1 291 ? -15.405 -3.466 17.629 1.00 90.62 291 SER A O 1
ATOM 2256 N N . LEU A 1 292 ? -14.504 -5.122 18.850 1.00 90.12 292 LEU A N 1
ATOM 2257 C CA . LEU A 1 292 ? -14.657 -4.446 20.138 1.00 90.12 292 LEU A CA 1
ATOM 2258 C C . LEU A 1 292 ? -13.831 -3.155 20.193 1.00 90.12 292 LEU A C 1
ATOM 2260 O O . LEU A 1 292 ? -14.363 -2.106 20.558 1.00 90.12 292 LEU A O 1
ATOM 2264 N N . ARG A 1 293 ? -12.564 -3.209 19.767 1.00 89.69 293 ARG A N 1
ATOM 2265 C CA . ARG A 1 293 ? -11.669 -2.041 19.734 1.00 89.69 293 ARG A CA 1
ATOM 2266 C C . ARG A 1 293 ? -12.191 -0.960 18.790 1.00 89.69 293 ARG A C 1
ATOM 2268 O O . ARG A 1 293 ? -12.235 0.207 19.176 1.00 89.69 293 ARG A O 1
ATOM 2275 N N . LEU A 1 294 ? -12.677 -1.338 17.603 1.00 89.69 294 LEU A N 1
ATOM 2276 C CA . LEU A 1 294 ? -13.316 -0.434 16.632 1.00 89.69 294 LEU A CA 1
ATOM 2277 C C . LEU A 1 294 ? -14.625 0.194 17.131 1.00 89.69 294 LEU A C 1
ATOM 2279 O O . LEU A 1 294 ? -15.110 1.143 16.523 1.00 89.69 294 LEU A O 1
ATOM 2283 N N . ARG A 1 295 ? -15.212 -0.309 18.220 1.00 88.88 295 ARG A N 1
ATOM 2284 C CA . ARG A 1 295 ? -16.367 0.312 18.890 1.00 88.88 295 ARG A CA 1
ATOM 2285 C C . ARG A 1 295 ? -15.975 1.180 20.085 1.00 88.88 295 ARG A C 1
ATOM 2287 O O . ARG A 1 295 ? -16.841 1.863 20.625 1.00 88.88 295 ARG A O 1
ATOM 2294 N N . GLN A 1 296 ? -14.714 1.128 20.507 1.00 89.19 296 GLN A N 1
ATOM 2295 C CA . GLN A 1 296 ? -14.202 1.760 21.720 1.00 89.19 296 GLN A CA 1
ATOM 2296 C C . GLN A 1 296 ? -12.976 2.631 21.393 1.00 89.19 296 GLN A C 1
ATOM 2298 O O . GLN A 1 296 ? -13.096 3.602 20.647 1.00 89.19 296 GLN A O 1
ATOM 2303 N N . GLU A 1 297 ? -11.809 2.290 21.949 1.00 87.38 297 GLU A N 1
ATOM 2304 C CA . GLU A 1 297 ? -10.562 3.059 21.877 1.00 87.38 297 GLU A CA 1
ATOM 2305 C C . GLU A 1 297 ? -10.123 3.374 20.442 1.00 87.38 297 GLU A C 1
ATOM 2307 O O . GLU A 1 297 ? -9.798 4.517 20.118 1.00 87.38 297 GLU A O 1
ATOM 2312 N N . LEU A 1 298 ? -10.172 2.380 19.553 1.00 88.19 298 LEU A N 1
ATOM 2313 C CA . LEU A 1 298 ? -9.606 2.494 18.217 1.00 88.19 298 LEU A CA 1
ATOM 2314 C C . LEU A 1 298 ? -10.461 3.405 17.341 1.00 88.19 298 LEU A C 1
ATOM 2316 O O . LEU A 1 298 ? -9.922 4.107 16.492 1.00 88.19 298 LEU A O 1
ATOM 2320 N N . LYS A 1 299 ? -11.778 3.456 17.581 1.00 89.50 299 LYS A N 1
ATOM 2321 C CA . LYS A 1 299 ? -12.678 4.352 16.846 1.00 89.50 299 LYS A CA 1
ATOM 2322 C C . LYS A 1 299 ? -12.251 5.807 16.997 1.00 89.50 299 LYS A C 1
ATOM 2324 O O . LYS A 1 299 ? -12.113 6.516 16.004 1.00 89.50 299 LYS A O 1
ATOM 2329 N N . ALA A 1 300 ? -12.020 6.231 18.239 1.00 89.75 300 ALA A N 1
ATOM 2330 C CA . ALA A 1 300 ? -11.615 7.595 18.541 1.00 89.75 300 ALA A CA 1
ATOM 2331 C C . ALA A 1 300 ? -10.242 7.903 17.930 1.00 89.75 300 ALA A C 1
ATOM 2333 O O . ALA A 1 300 ? -10.104 8.895 17.217 1.00 89.75 300 ALA A O 1
ATOM 2334 N N . SER A 1 301 ? -9.253 7.024 18.121 1.00 91.12 301 SER A N 1
ATOM 2335 C CA . SER A 1 301 ? -7.909 7.226 17.567 1.00 91.12 301 SER A CA 1
ATOM 2336 C C . SER A 1 301 ? -7.900 7.278 16.036 1.00 91.12 301 SER A C 1
ATOM 2338 O O . SER A 1 301 ? -7.229 8.133 15.456 1.00 91.12 301 SER A O 1
ATOM 2340 N N . LEU A 1 302 ? -8.685 6.426 15.365 1.00 91.88 302 LEU A N 1
ATOM 2341 C CA . LEU A 1 302 ? -8.839 6.465 13.909 1.00 91.88 302 LEU A CA 1
ATOM 2342 C C . LEU A 1 302 ? -9.555 7.732 13.448 1.00 91.88 302 LEU A C 1
ATOM 2344 O O . LEU A 1 302 ? -9.132 8.322 12.461 1.00 91.88 302 LEU A O 1
ATOM 2348 N N . ALA A 1 303 ? -10.590 8.192 14.152 1.00 90.69 303 ALA A N 1
ATOM 2349 C CA . ALA A 1 303 ? -11.271 9.435 13.802 1.00 90.69 303 ALA A CA 1
ATOM 2350 C C . ALA A 1 303 ? -10.313 10.636 13.843 1.00 90.69 303 ALA A C 1
ATOM 2352 O O . ALA A 1 303 ? -10.322 11.455 12.921 1.00 90.69 303 ALA A O 1
ATOM 2353 N N . VAL A 1 304 ? -9.445 10.718 14.859 1.00 92.06 304 VAL A N 1
ATOM 2354 C CA . VAL A 1 304 ? -8.425 11.775 14.953 1.00 92.06 304 VAL A CA 1
ATOM 2355 C C . VAL A 1 304 ? -7.382 11.628 13.837 1.00 92.06 304 VAL A C 1
ATOM 2357 O O . VAL A 1 304 ? -7.085 12.606 13.150 1.00 92.06 304 VAL A O 1
ATOM 2360 N N . LEU A 1 305 ? -6.872 10.414 13.599 1.00 92.56 305 LEU A N 1
ATOM 2361 C CA . LEU A 1 305 ? -5.906 10.140 12.530 1.00 92.56 305 LEU A CA 1
ATOM 2362 C C . LEU A 1 305 ? -6.460 10.519 11.152 1.00 92.56 305 LEU A C 1
ATOM 2364 O O . LEU A 1 305 ? -5.822 11.265 10.413 1.00 92.56 305 LEU A O 1
ATOM 2368 N N . LEU A 1 306 ? -7.658 10.038 10.815 1.00 91.50 306 LEU A N 1
ATOM 2369 C CA . LEU A 1 306 ? -8.294 10.296 9.527 1.00 91.50 306 LEU A CA 1
ATOM 2370 C C . LEU A 1 306 ? -8.644 11.769 9.347 1.00 91.50 306 LEU A C 1
ATOM 2372 O O . LEU A 1 306 ? -8.437 12.306 8.264 1.00 91.50 306 LEU A O 1
ATOM 2376 N N . SER A 1 307 ? -9.121 12.439 10.399 1.00 90.56 307 SER A N 1
ATOM 2377 C CA . SER A 1 307 ? -9.371 13.882 10.342 1.00 90.56 307 SER A CA 1
ATOM 2378 C C . SER A 1 307 ? -8.094 14.650 10.021 1.00 90.56 307 SER A C 1
ATOM 2380 O O . SER A 1 307 ? -8.123 15.528 9.167 1.00 90.56 307 SER A O 1
ATOM 2382 N N . GLY A 1 308 ? -6.969 14.277 10.640 1.00 89.88 308 GLY A N 1
ATOM 2383 C CA . GLY A 1 308 ? -5.672 14.885 10.354 1.00 89.88 308 GLY A CA 1
ATOM 2384 C C . GLY A 1 308 ? -5.167 14.605 8.938 1.00 89.88 308 GLY A C 1
ATOM 2385 O O . GLY A 1 308 ? -4.629 15.500 8.303 1.00 89.88 308 GLY A O 1
ATOM 2386 N N . LEU A 1 309 ? -5.357 13.388 8.420 1.00 91.12 309 LEU A N 1
ATOM 2387 C CA . LEU A 1 309 ? -4.833 13.000 7.104 1.00 91.12 309 LEU A CA 1
ATOM 2388 C C . LEU A 1 309 ? -5.703 13.463 5.926 1.00 91.12 309 LEU A C 1
ATOM 2390 O O . LEU A 1 309 ? -5.183 13.685 4.836 1.00 91.12 309 LEU A O 1
ATOM 2394 N N . MET A 1 310 ? -7.019 13.581 6.115 1.00 89.44 310 MET A N 1
ATOM 2395 C CA . MET A 1 310 ? -7.982 13.861 5.039 1.00 89.44 310 MET A CA 1
ATOM 2396 C C . MET A 1 310 ? -8.391 15.336 4.949 1.00 89.44 310 MET A C 1
ATOM 2398 O O . MET A 1 310 ? -9.122 15.708 4.032 1.00 89.44 310 MET A O 1
ATOM 2402 N N . GLN A 1 311 ? -7.965 16.178 5.891 1.00 84.56 311 GLN A N 1
ATOM 2403 C CA . GLN A 1 311 ? -8.303 17.601 5.926 1.00 84.56 311 GLN A CA 1
ATOM 2404 C C . GLN A 1 311 ? -7.056 18.471 5.739 1.00 84.56 311 GLN A C 1
ATOM 2406 O O . GLN A 1 311 ? -5.939 18.070 6.051 1.00 84.56 311 GLN A O 1
ATOM 2411 N N . GLY A 1 312 ? -7.258 19.691 5.239 1.00 78.25 312 GLY A N 1
ATOM 2412 C CA . GLY A 1 312 ? -6.193 20.675 5.038 1.00 78.25 312 GLY A CA 1
ATOM 2413 C C . GLY A 1 312 ? -5.696 20.773 3.595 1.00 78.25 312 GLY A C 1
ATOM 2414 O O . GLY A 1 312 ? -6.217 20.143 2.677 1.00 78.25 312 GLY A O 1
ATOM 2415 N N . THR A 1 313 ? -4.686 21.616 3.391 1.00 72.75 313 THR A N 1
ATOM 2416 C CA . THR A 1 313 ? -4.124 21.938 2.066 1.00 72.75 313 THR A CA 1
ATOM 2417 C C . THR A 1 313 ? -3.253 20.824 1.486 1.00 72.75 313 THR A C 1
ATOM 2419 O O . THR A 1 313 ? -3.096 20.747 0.272 1.00 72.75 313 THR A O 1
ATOM 2422 N N . ALA A 1 314 ? -2.717 19.949 2.340 1.00 76.00 314 ALA A N 1
ATOM 2423 C CA . ALA A 1 314 ? -1.889 18.800 1.972 1.00 76.00 314 ALA A CA 1
ATOM 2424 C C . ALA A 1 314 ? -2.615 17.457 2.182 1.00 76.00 314 ALA A C 1
ATOM 2426 O O . ALA A 1 314 ? -1.972 16.431 2.399 1.00 76.00 314 ALA A O 1
ATOM 2427 N N . ALA A 1 315 ? -3.954 17.467 2.160 1.00 85.19 315 ALA A N 1
ATOM 2428 C CA . ALA A 1 315 ? -4.767 16.293 2.450 1.00 85.19 315 ALA A CA 1
ATOM 2429 C C . ALA A 1 315 ? -4.420 15.106 1.541 1.00 85.19 315 ALA A C 1
ATOM 2431 O O . ALA A 1 315 ? -4.267 15.227 0.320 1.00 85.19 315 ALA A O 1
ATOM 2432 N N . TRP A 1 316 ? -4.336 13.930 2.152 1.00 89.44 316 TRP A N 1
ATOM 2433 C CA . TRP A 1 316 ? -4.132 12.679 1.448 1.00 89.44 316 TRP A CA 1
ATOM 2434 C C . TRP A 1 316 ? -5.383 12.279 0.680 1.00 89.44 316 TRP A C 1
ATOM 2436 O O . TRP A 1 316 ? -6.511 12.404 1.160 1.00 89.44 316 TRP A O 1
ATOM 2446 N N . ARG A 1 317 ? -5.181 11.676 -0.493 1.00 87.62 317 ARG A N 1
ATOM 2447 C CA . ARG A 1 317 ? -6.249 11.008 -1.245 1.00 87.62 317 ARG A CA 1
ATOM 2448 C C . ARG A 1 317 ? -6.501 9.617 -0.671 1.00 87.62 317 ARG A C 1
ATOM 2450 O O . ARG A 1 317 ? -6.242 8.612 -1.333 1.00 87.62 317 ARG A O 1
ATOM 2457 N N . LEU A 1 318 ? -6.948 9.574 0.581 1.00 90.75 318 LEU A N 1
ATOM 2458 C CA . LEU A 1 318 ? -7.154 8.328 1.305 1.00 90.75 318 LEU A CA 1
ATOM 2459 C C . LEU A 1 318 ? -8.338 7.541 0.723 1.00 90.75 318 LEU A C 1
ATOM 2461 O O . LEU A 1 318 ? -9.443 8.064 0.587 1.00 90.75 318 LEU A O 1
ATOM 2465 N N . ARG A 1 319 ? -8.093 6.274 0.390 1.00 91.44 319 ARG A N 1
ATOM 2466 C CA . ARG A 1 319 ? -9.030 5.362 -0.278 1.00 91.44 319 ARG A CA 1
ATOM 2467 C C . ARG A 1 319 ? -9.503 4.216 0.581 1.00 91.44 319 ARG A C 1
ATOM 2469 O O . ARG A 1 319 ? -10.464 3.562 0.216 1.00 91.44 319 ARG A O 1
ATOM 2476 N N . GLY A 1 320 ? -8.876 3.972 1.718 1.00 92.06 320 GLY A N 1
ATOM 2477 C CA . GLY A 1 320 ? -9.327 2.923 2.608 1.00 92.06 320 GLY A CA 1
ATOM 2478 C C . GLY A 1 320 ? -8.371 2.679 3.751 1.00 92.06 320 GLY A C 1
ATOM 2479 O O . GLY A 1 320 ? -7.255 3.204 3.777 1.00 92.06 320 GLY A O 1
ATOM 2480 N N . VAL A 1 321 ? -8.839 1.860 4.682 1.00 93.38 321 VAL A N 1
ATOM 2481 C CA . VAL A 1 321 ? -8.062 1.346 5.802 1.00 93.38 321 VAL A CA 1
ATOM 2482 C C . VAL A 1 321 ? -8.222 -0.167 5.838 1.00 93.38 321 VAL A C 1
ATOM 2484 O O . VAL A 1 321 ? -9.338 -0.671 5.962 1.00 93.38 321 VAL A O 1
ATOM 2487 N N . MET A 1 322 ? -7.108 -0.879 5.732 1.00 92.44 322 MET A N 1
ATOM 2488 C CA . MET A 1 322 ? -7.031 -2.328 5.874 1.00 92.44 322 MET A CA 1
ATOM 2489 C C . MET A 1 322 ? -6.441 -2.683 7.228 1.00 92.44 322 MET A C 1
ATOM 2491 O O . MET A 1 322 ? -5.520 -2.022 7.702 1.00 92.44 322 MET A O 1
ATOM 2495 N N . PHE A 1 323 ? -6.958 -3.746 7.827 1.00 89.00 323 PHE A N 1
ATOM 2496 C CA . PHE A 1 323 ? -6.435 -4.346 9.041 1.00 89.00 323 PHE A CA 1
ATOM 2497 C C . PHE A 1 323 ? -5.871 -5.717 8.699 1.00 89.00 323 PHE A C 1
ATOM 2499 O O . PHE A 1 323 ? -6.539 -6.543 8.074 1.00 89.00 323 PHE A O 1
ATOM 2506 N N . SER A 1 324 ? -4.647 -5.965 9.140 1.00 83.25 324 SER A N 1
ATOM 2507 C CA . SER A 1 324 ? -3.996 -7.258 8.978 1.00 83.25 324 SER A CA 1
ATOM 2508 C C . SER A 1 324 ? -3.446 -7.728 10.316 1.00 83.25 324 SER A C 1
ATOM 2510 O O . SER A 1 324 ? -2.868 -6.915 11.047 1.00 83.25 324 SER A O 1
ATOM 2512 N N . PRO A 1 325 ? -3.561 -9.026 10.638 1.00 77.62 325 PRO A N 1
ATOM 2513 C CA . PRO A 1 325 ? -2.704 -9.602 11.661 1.00 77.62 325 PRO A CA 1
ATOM 2514 C C . PRO A 1 325 ? -1.243 -9.547 11.196 1.00 77.62 325 PRO A C 1
ATOM 2516 O O . PRO A 1 325 ? -0.960 -9.390 10.001 1.00 77.62 325 PRO A O 1
ATOM 2519 N N . GLU A 1 326 ? -0.312 -9.665 12.138 1.00 74.62 326 GLU A N 1
ATOM 2520 C CA . GLU A 1 326 ? 1.107 -9.774 11.809 1.00 74.62 326 GLU A CA 1
ATOM 2521 C C . GLU A 1 326 ? 1.384 -11.091 11.077 1.00 74.62 326 GLU A C 1
ATOM 2523 O O . GLU A 1 326 ? 1.133 -12.181 11.595 1.00 74.62 326 GLU A O 1
ATOM 2528 N N . LEU A 1 327 ? 1.915 -11.000 9.859 1.00 69.31 327 LEU A N 1
ATOM 2529 C CA . LEU A 1 327 ? 2.300 -12.170 9.085 1.00 69.31 327 LEU A CA 1
ATOM 2530 C C . LEU A 1 327 ? 3.688 -12.642 9.525 1.00 69.31 327 LEU A C 1
ATOM 2532 O O . LEU A 1 327 ? 4.684 -11.941 9.353 1.00 69.31 327 LEU A O 1
ATOM 2536 N N . ILE A 1 328 ? 3.761 -13.868 10.043 1.00 58.78 328 ILE A N 1
ATOM 2537 C CA . ILE A 1 328 ? 5.021 -14.574 10.302 1.00 58.78 328 ILE A CA 1
ATOM 2538 C C . ILE A 1 328 ? 5.167 -15.643 9.220 1.00 58.78 328 ILE A C 1
ATOM 2540 O O . ILE A 1 328 ? 4.791 -16.798 9.410 1.00 58.78 328 ILE A O 1
ATOM 2544 N N . VAL A 1 329 ? 5.661 -15.258 8.044 1.00 58.38 329 VAL A N 1
ATOM 2545 C CA . VAL A 1 329 ? 5.946 -16.226 6.976 1.00 58.38 329 VAL A CA 1
ATOM 2546 C C . VAL A 1 329 ? 7.411 -16.637 7.071 1.00 58.38 329 VAL A C 1
ATOM 2548 O O . VAL A 1 329 ? 8.306 -15.859 6.751 1.00 58.38 329 VAL A O 1
ATOM 2551 N N . ALA A 1 330 ? 7.658 -17.872 7.507 1.00 43.25 330 ALA A N 1
ATOM 2552 C CA . ALA A 1 330 ? 8.963 -18.508 7.371 1.00 43.25 330 ALA A CA 1
ATOM 2553 C C . ALA A 1 330 ? 9.097 -19.076 5.947 1.00 43.25 330 ALA A C 1
ATOM 2555 O O . ALA A 1 330 ? 8.302 -19.924 5.548 1.00 43.25 330 ALA A O 1
ATOM 2556 N N . GLY A 1 331 ? 10.096 -18.617 5.187 1.00 50.03 331 GLY A N 1
ATOM 2557 C CA . GLY A 1 331 ? 10.441 -19.195 3.879 1.00 50.03 331 GLY A CA 1
ATOM 2558 C C . GLY A 1 331 ? 9.659 -18.653 2.678 1.00 50.03 331 GLY A C 1
ATOM 2559 O O . GLY A 1 331 ? 9.310 -19.424 1.786 1.00 50.03 331 GLY A O 1
ATOM 2560 N N . ALA A 1 332 ? 9.381 -17.347 2.633 1.00 57.31 332 ALA A N 1
ATOM 2561 C CA . ALA A 1 332 ? 8.822 -16.719 1.436 1.00 57.31 332 ALA A CA 1
ATOM 2562 C C . ALA A 1 332 ? 9.793 -16.840 0.244 1.00 57.31 332 ALA A C 1
ATOM 2564 O O . ALA A 1 332 ? 11.001 -16.646 0.388 1.00 57.31 332 ALA A O 1
ATOM 2565 N N . VAL A 1 333 ? 9.258 -17.166 -0.936 1.00 66.38 333 VAL A N 1
ATOM 2566 C CA . VAL A 1 333 ? 10.018 -17.133 -2.192 1.00 66.38 333 VAL A CA 1
ATOM 2567 C C . VAL A 1 333 ? 10.437 -15.680 -2.460 1.00 66.38 333 VAL A C 1
ATOM 2569 O O . VAL A 1 333 ? 9.583 -14.795 -2.342 1.00 66.38 333 VAL A O 1
ATOM 2572 N N . PRO A 1 334 ? 11.705 -15.412 -2.831 1.00 74.19 334 PRO A N 1
ATOM 2573 C CA . PRO A 1 334 ? 12.168 -14.053 -3.095 1.00 74.19 334 PRO A CA 1
ATOM 2574 C C . PRO A 1 334 ? 11.283 -13.327 -4.111 1.00 74.19 334 PRO A C 1
ATOM 2576 O O . PRO A 1 334 ? 10.814 -13.931 -5.080 1.00 74.19 334 PRO A O 1
ATOM 2579 N N . ASN A 1 335 ? 11.080 -12.027 -3.906 1.00 76.94 335 ASN A N 1
ATOM 2580 C CA . ASN A 1 335 ? 10.292 -11.150 -4.773 1.00 76.94 335 ASN A CA 1
ATOM 2581 C C . ASN A 1 335 ? 8.844 -11.624 -5.013 1.00 76.94 335 ASN A C 1
ATOM 2583 O O . ASN A 1 335 ? 8.272 -11.310 -6.056 1.00 76.94 335 ASN A O 1
ATOM 2587 N N . THR A 1 336 ? 8.233 -12.375 -4.090 1.00 80.19 336 THR A N 1
ATOM 2588 C CA . THR A 1 336 ? 6.836 -12.830 -4.217 1.00 80.19 336 THR A CA 1
ATOM 2589 C C . THR A 1 336 ? 5.946 -12.114 -3.212 1.00 80.19 336 THR A C 1
ATOM 2591 O O . THR A 1 336 ? 6.221 -12.119 -2.014 1.00 80.19 336 THR A O 1
ATOM 2594 N N . CYS A 1 337 ? 4.870 -11.496 -3.695 1.00 78.62 337 CYS A N 1
ATOM 2595 C CA . CYS A 1 337 ? 3.914 -10.817 -2.833 1.00 78.62 337 CYS A CA 1
ATOM 2596 C C . CYS A 1 337 ? 3.073 -11.830 -2.034 1.00 78.62 337 CYS A C 1
ATOM 2598 O O . CYS A 1 337 ? 2.654 -12.846 -2.596 1.00 78.62 337 CYS A O 1
ATOM 2600 N N . PRO A 1 338 ? 2.741 -11.546 -0.761 1.00 75.25 338 PRO A N 1
ATOM 2601 C CA . PRO A 1 338 ? 1.719 -12.302 -0.045 1.00 75.25 338 PRO A CA 1
ATOM 2602 C C . PRO A 1 338 ? 0.360 -12.247 -0.766 1.00 75.25 338 PRO A C 1
ATOM 2604 O O . PRO A 1 338 ? -0.159 -11.167 -1.054 1.00 75.25 338 PRO A O 1
ATOM 2607 N N . ASP A 1 339 ? -0.234 -13.415 -1.015 1.00 74.81 339 ASP A N 1
ATOM 2608 C CA . ASP A 1 339 ? -1.588 -13.562 -1.566 1.00 74.81 339 ASP A CA 1
ATOM 2609 C C . ASP A 1 339 ? -2.606 -13.604 -0.419 1.00 74.81 339 ASP A C 1
ATOM 2611 O O . ASP A 1 339 ? -3.138 -14.659 -0.063 1.00 74.81 339 ASP A O 1
ATOM 2615 N N . THR A 1 340 ? -2.804 -12.460 0.250 1.00 79.19 340 THR A N 1
ATOM 2616 C CA . THR A 1 340 ? -3.856 -12.336 1.269 1.00 79.19 340 THR A CA 1
ATOM 2617 C C . THR A 1 340 ? -5.087 -11.613 0.717 1.00 79.19 340 THR A C 1
ATOM 2619 O O . THR A 1 340 ? -4.970 -10.694 -0.101 1.00 79.19 340 THR A O 1
ATOM 2622 N N . PRO A 1 341 ? -6.289 -11.953 1.214 1.00 80.06 341 PRO A N 1
ATOM 2623 C CA . PRO A 1 341 ? -7.537 -11.278 0.855 1.00 80.06 341 PRO A CA 1
ATOM 2624 C C . PRO A 1 341 ? -7.485 -9.752 1.028 1.00 80.06 341 PRO A C 1
ATOM 2626 O O . PRO A 1 341 ? -8.087 -9.021 0.244 1.00 80.06 341 PRO A O 1
ATOM 2629 N N . ALA A 1 342 ? -6.745 -9.260 2.028 1.00 83.94 342 ALA A N 1
ATOM 2630 C CA . ALA A 1 342 ? -6.568 -7.829 2.266 1.00 83.94 342 ALA A CA 1
ATOM 2631 C C . ALA A 1 342 ? -5.747 -7.145 1.158 1.00 83.94 342 ALA A C 1
ATOM 2633 O O . ALA A 1 342 ? -6.134 -6.070 0.701 1.00 83.94 342 ALA A O 1
ATOM 2634 N N . TRP A 1 343 ? -4.676 -7.783 0.668 1.00 86.19 343 TRP A N 1
ATOM 2635 C CA . TRP A 1 343 ? -3.927 -7.285 -0.490 1.00 86.19 343 TRP A CA 1
ATOM 2636 C C . TRP A 1 343 ? -4.811 -7.267 -1.734 1.00 86.19 343 TRP A C 1
ATOM 2638 O O . TRP A 1 343 ? -4.900 -6.235 -2.399 1.00 86.19 343 TRP A O 1
ATOM 2648 N N . LYS A 1 344 ? -5.553 -8.355 -1.985 1.00 86.50 344 LYS A N 1
ATOM 2649 C CA . LYS A 1 344 ? -6.489 -8.454 -3.114 1.00 86.50 344 LYS A CA 1
ATOM 2650 C C . LYS A 1 344 ? -7.512 -7.312 -3.130 1.00 86.50 344 LYS A C 1
ATOM 2652 O O . LYS A 1 344 ? -7.690 -6.677 -4.161 1.00 86.50 344 LYS A O 1
ATOM 2657 N N . ALA A 1 345 ? -8.115 -6.988 -1.985 1.00 86.88 345 ALA A N 1
ATOM 2658 C CA . ALA A 1 345 ? -9.088 -5.898 -1.883 1.00 86.88 345 ALA A CA 1
ATOM 2659 C C . ALA A 1 345 ? -8.500 -4.517 -2.234 1.00 86.88 345 ALA A C 1
ATOM 2661 O O . ALA A 1 345 ? -9.176 -3.701 -2.860 1.00 86.88 345 ALA A O 1
ATOM 2662 N N . VAL A 1 346 ? -7.248 -4.247 -1.847 1.00 88.38 346 VAL A N 1
ATOM 2663 C CA . VAL A 1 346 ? -6.553 -2.997 -2.204 1.00 88.38 346 VAL A CA 1
ATOM 2664 C C . VAL A 1 346 ? -6.237 -2.954 -3.696 1.00 88.38 346 VAL A C 1
ATOM 2666 O O . VAL A 1 346 ? -6.400 -1.912 -4.326 1.00 88.38 346 VAL A O 1
ATOM 2669 N N . ILE A 1 347 ? -5.803 -4.076 -4.268 1.00 87.44 347 ILE A N 1
ATOM 2670 C CA . ILE A 1 347 ? -5.461 -4.177 -5.692 1.00 87.44 347 ILE A CA 1
ATOM 2671 C C . ILE A 1 347 ? -6.709 -3.987 -6.559 1.00 87.44 347 ILE A C 1
ATOM 2673 O O . ILE A 1 347 ? -6.674 -3.190 -7.495 1.00 87.44 347 ILE A O 1
ATOM 2677 N N . ASP A 1 348 ? -7.820 -4.632 -6.197 1.00 87.69 348 ASP A N 1
ATOM 2678 C CA . ASP A 1 348 ? -9.094 -4.514 -6.910 1.00 87.69 348 ASP A CA 1
ATOM 2679 C C . ASP A 1 348 ? -9.622 -3.059 -6.890 1.00 87.69 348 ASP A C 1
ATOM 2681 O O . ASP A 1 348 ? -10.091 -2.555 -7.913 1.00 87.69 348 ASP A O 1
ATOM 2685 N N . ASP A 1 349 ? -9.509 -2.340 -5.760 1.00 86.69 349 ASP A N 1
ATOM 2686 C CA . ASP A 1 349 ? -9.856 -0.905 -5.696 1.00 86.69 349 ASP A CA 1
ATOM 2687 C C . ASP A 1 349 ? -8.859 -0.035 -6.477 1.00 86.69 349 ASP A C 1
ATOM 2689 O O . ASP A 1 349 ? -9.260 0.925 -7.133 1.00 86.69 349 ASP A O 1
ATOM 2693 N N . CYS A 1 350 ? -7.567 -0.372 -6.463 1.00 84.94 350 CYS A N 1
ATOM 2694 C CA . CYS A 1 350 ? -6.547 0.339 -7.233 1.00 84.94 350 CYS A CA 1
ATOM 2695 C C . CYS A 1 350 ? -6.824 0.269 -8.743 1.00 84.94 350 CYS A C 1
ATOM 2697 O O . CYS A 1 350 ? -6.705 1.276 -9.439 1.00 84.94 350 CYS A O 1
ATOM 2699 N N . ASP A 1 351 ? -7.278 -0.875 -9.259 1.00 80.81 351 ASP A N 1
ATOM 2700 C CA . ASP A 1 351 ? -7.638 -1.007 -10.674 1.00 80.81 351 ASP A CA 1
ATOM 2701 C C . ASP A 1 351 ? -8.828 -0.130 -11.087 1.00 80.81 351 ASP A C 1
ATOM 2703 O O . ASP A 1 351 ? -8.902 0.319 -12.237 1.00 80.81 351 ASP A O 1
ATOM 2707 N N . ALA A 1 352 ? -9.728 0.176 -10.151 1.00 77.69 352 ALA A N 1
ATOM 2708 C CA . ALA A 1 352 ? -10.868 1.054 -10.382 1.00 77.69 352 ALA A CA 1
ATOM 2709 C C . ALA A 1 352 ? -10.507 2.555 -10.352 1.00 77.69 352 ALA A C 1
ATOM 2711 O O . ALA A 1 352 ? -11.363 3.397 -10.645 1.00 77.69 352 ALA A O 1
ATOM 2712 N N . VAL A 1 353 ? -9.272 2.927 -9.983 1.00 72.88 353 VAL A N 1
ATOM 2713 C CA . VAL A 1 353 ? -8.920 4.306 -9.612 1.00 72.88 353 VAL A CA 1
ATOM 2714 C C . VAL A 1 353 ? -7.602 4.750 -10.229 1.00 72.88 353 VAL A C 1
ATOM 2716 O O . VAL A 1 353 ? -6.563 4.128 -10.065 1.00 72.88 353 VAL A O 1
ATOM 2719 N N . SER A 1 354 ? -7.601 5.927 -10.855 1.00 64.62 354 SER A N 1
ATOM 2720 C CA . SER A 1 354 ? -6.367 6.589 -11.277 1.00 64.62 354 SER A CA 1
ATOM 2721 C C . SER A 1 354 ? -5.957 7.710 -10.313 1.00 64.62 354 SER A C 1
ATOM 2723 O O . SER A 1 354 ? -6.789 8.439 -9.748 1.00 64.62 354 SER A O 1
ATOM 2725 N N . GLY A 1 355 ? -4.646 7.900 -10.153 1.00 60.47 355 GLY A N 1
ATOM 2726 C CA . GLY A 1 355 ? -4.104 9.096 -9.503 1.00 60.47 355 GLY A CA 1
ATOM 2727 C C . GLY A 1 355 ? -4.410 10.383 -10.295 1.00 60.47 355 GLY A C 1
ATOM 2728 O O . GLY A 1 355 ? -5.103 10.361 -11.316 1.00 60.47 355 GLY A O 1
ATOM 2729 N N . ARG A 1 356 ? -3.968 11.531 -9.776 1.00 67.50 356 ARG A N 1
ATOM 2730 C CA . ARG A 1 356 ? -4.219 12.856 -10.368 1.00 67.50 356 ARG A CA 1
ATOM 2731 C C . ARG A 1 356 ? -2.904 13.621 -10.473 1.00 67.50 356 ARG A C 1
ATOM 2733 O O . ARG A 1 356 ? -2.029 13.470 -9.621 1.00 67.50 356 ARG A O 1
ATOM 2740 N N . ASN A 1 357 ? -2.795 14.482 -11.483 1.00 63.84 357 ASN A N 1
ATOM 2741 C CA . ASN A 1 357 ? -1.742 15.492 -11.496 1.00 63.84 357 ASN A CA 1
ATOM 2742 C C . ASN A 1 357 ? -1.992 16.446 -10.321 1.00 63.84 357 ASN A C 1
ATOM 2744 O O . ASN A 1 357 ? -3.145 16.853 -10.138 1.00 63.84 357 ASN A O 1
ATOM 2748 N N . PRO A 1 358 ? -0.966 16.792 -9.527 1.00 57.94 358 PRO A N 1
ATOM 2749 C CA . PRO A 1 358 ? -1.120 17.793 -8.489 1.00 57.94 358 PRO A CA 1
ATOM 2750 C C . PRO A 1 358 ? -1.521 19.106 -9.169 1.00 57.94 358 PRO A C 1
ATOM 2752 O O . PRO A 1 358 ? -0.764 19.665 -9.962 1.00 57.94 358 PRO A O 1
ATOM 2755 N N . GLY A 1 359 ? -2.762 19.533 -8.935 1.00 50.03 359 GLY A N 1
ATOM 2756 C CA . GLY A 1 359 ? -3.229 20.846 -9.353 1.00 50.03 359 GLY A CA 1
ATOM 2757 C C . GLY A 1 359 ? -2.553 21.872 -8.459 1.00 50.03 359 GLY A C 1
ATOM 2758 O O . GLY A 1 359 ? -2.795 21.866 -7.254 1.00 50.03 359 GLY A O 1
ATOM 2759 N N . PHE A 1 360 ? -1.683 22.685 -9.045 1.00 40.53 360 PHE A N 1
ATOM 2760 C CA . PHE A 1 360 ? -1.149 23.889 -8.423 1.00 40.53 360 PHE A CA 1
ATOM 2761 C C . PHE A 1 360 ? -1.813 25.104 -9.056 1.00 40.53 360 PHE A C 1
ATOM 2763 O O . PHE A 1 360 ? -1.929 25.109 -10.306 1.00 40.53 360 PHE A O 1
#

Secondary structure (DSSP, 8-state):
--------THHHHHHHHHHHHHHHHHHHHH-HHHHHHHH---PPPHHHHHHHHHHHHHHHHHHHHHHHHHHHHHHHHHHHHHHHHHHHHTSS-----------------HHHHHHHHHHHH-TTGGGT-EEEEEES-HHHHHHHSTTHHHHSEEEETTEEEEE---TTSPP-HHHHHHHHHH-SS-S-SEEEEEEETTSPPPHHHHHHHHHHHHHHHHHHT-B--EEEEEEETT------TTSPP-EEE--TT--HHHHHHHHHHHHHHHHHHHHHHHHH-TT--HHHHHHHHHTTHHHHHHHHHHHHHHSSTT---EEEEEEEEPP--TTPPTTB----HHHHHHHHHHHT---B----

Foldseek 3Di:
DDPPPPPPCVVVLVVVLVVVLVVQLCCCVVPVPVCCVVPVDHNDDPVVSVVVSVVSSVVSVVVVVVVVVVCVVVVVLVVVVVVVVVVVVVPDDDDDDDDDPPVPQDDDALVVVLSVQCVPVNPVSVVQAFEEEEEAAPVQVCQVWPQCSVLQWADDDRYMYGYQYHLLDAGDLVVLVSLCVNDPPASGLEYEYTDELVCDDDLVSLVSSLVSLLVSCVSNLWAHAYEYEYEYAPFPADQPLPDAFQWDFAPQLRDLVNQLVRLLVSLVVLCVVLVVVCVVPVVRNRSPVSSVCSVPVSVVVVSVSQCSQQDDPSHHSYGIYTYDYGDDDDPDDRRHTDSGNNVVVVVVVSVVDGIDRPDD

Mean predicted aligne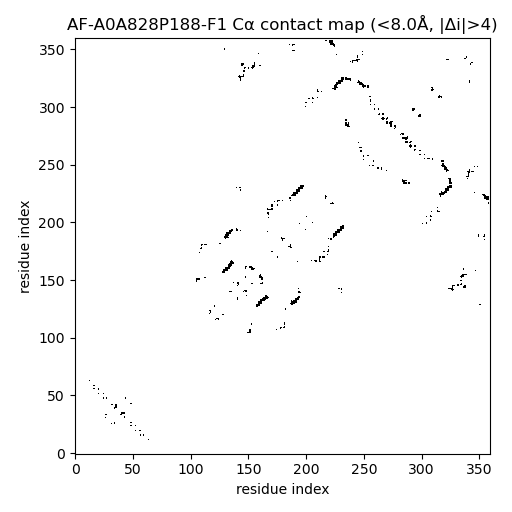d error: 15.5 Å

Organism: Escherichia coli (NCBI:txid562)

Nearest PDB structures (foldseek):
  3c5c-assembly2_B  TM=4.331E-01  e=1.717E-01  Homo sapiens
  2ohh-assembly1_A  TM=4.465E-01  e=2.417E-01  Methanothermobacter thermautotrophicus
  1a4i-assembly1_A  TM=3.621E-01  e=3.740E+00  Homo sapiens
  9iuo-assembly1_A  TM=3.443E-01  e=3.532E+00  Homo sapiens
  9itd-assembly2_C  TM=3.815E-01  e=9.866E+00  Homo sapiens